Protein AF-A0A960EUL2-F1 (afdb_monomer_lite)

pLDDT: mean 72.54, std 23.85, range [24.61, 98.44]

Radius of gyration: 24.65 Å; chains: 1; bounding box: 60×59×72 Å

Foldseek 3Di:
DPFFADPVRAGFQAKEFEDEQLFFVVVVVCLVAQWDFKDFFDPDPVLVRFAWPRKYWYKYADADPVRDHWIWGFKIFTFHHHKDFDQADCDPRGNDSVSSRVGTIMTTITIGTAPDIGIPVNLCPDPPSVPFCCNVPVVDTPMGTDGPVRVVSVVVDRNHGDRPHPAQQQWWDDDPQWIKTWHDDPVLPFFIWIWTADPVRDTDTQDGHNDPVVNVVSVLVVLVVVVVVVVVPDPPPDDDDDDDPPDPDDDKDWIFGDDPPWGWTWTDPDPNDIDIDTDPDPPDDDPDPVVCVPCVVVVVVVVVVVVVVVVVVVPD

Secondary structure (DSSP, 8-state):
-PPPB-TTS-B--EEEEEEETTTB-HHHHHHHHSSEEEEE--SSTTGGG--TT-EEEEEEESB-TTS-B--EEEEEEEEEEEEEE-PPP--TTBS-HHHHTT--EEEEEEEEEEEEEEEHHHHHHSTTGGGSHHHH-TTSPSSEEEPHHHHHHHTTS---B----SS---EEEEETTEEEEEE--TTS-SPEEEEEE-TT--EEEEEEESSHHHHHHHHHHHHHHHHHHHHHHS------S--------PPP-EEE---SS-EEEEEE-SSS-EEEEEES-TT---S-HHHHHHHHHHHHHHHHHHHHHHHHGGG-

Sequence (316 aa):
MTAASTKDGRPIAGWVFKANRSVYDVESALEAEGWVNGWSVHENYRVDLLAAGQPCFLYVSGKHPDGRDGGFIIGVGEIAGEAFSATGSGDQFWGDPDVAKTKHRFVSMEVYPLVNPIPREDIVDHPILGQTELIRSPQMSNPSVLRPDELDALREFDLAVDYCGPDPILGVFGGPSGRFLIDFDEDREEPWSVMTFDEEDNEEPLGTFESFVDAVHSITDDLTAVGEAAQVAFPDHGKKDGDSSGEVVVDPVAVISWSEDVNFTVIKTDASTFAVFQIDEPEQWVEDPIDVFKDLGAGLLALAHQLELDEEEVDA

Structure (mmCIF, N/CA/C/O backbone):
data_AF-A0A960EUL2-F1
#
_entry.id   AF-A0A960EUL2-F1
#
loop_
_atom_site.group_PDB
_atom_site.id
_atom_site.type_symbol
_atom_site.label_atom_id
_atom_site.label_alt_id
_atom_site.label_comp_id
_atom_site.label_asym_id
_atom_site.label_entity_id
_atom_site.label_seq_id
_atom_site.pdbx_PDB_ins_code
_atom_site.Cartn_x
_atom_site.Cartn_y
_atom_site.Cartn_z
_atom_site.occupancy
_atom_site.B_iso_or_equiv
_atom_site.auth_seq_id
_atom_site.auth_comp_id
_atom_site.auth_asym_id
_atom_site.auth_atom_id
_atom_site.pdbx_PDB_model_num
ATOM 1 N N . MET A 1 1 ? -2.376 4.681 21.842 1.00 51.12 1 MET A N 1
ATOM 2 C CA . MET A 1 1 ? -3.087 5.692 21.026 1.00 51.12 1 MET A CA 1
ATOM 3 C C . MET A 1 1 ? -4.527 5.239 20.838 1.00 51.12 1 MET A C 1
ATOM 5 O O . MET A 1 1 ? -4.752 4.038 20.763 1.00 51.12 1 MET A O 1
ATOM 9 N N . THR A 1 2 ? -5.504 6.147 20.820 1.00 59.41 2 THR A N 1
ATOM 10 C CA . THR A 1 2 ? -6.901 5.785 20.518 1.00 59.41 2 THR A CA 1
ATOM 11 C C . THR A 1 2 ? -7.006 5.425 19.038 1.00 59.41 2 THR A C 1
ATOM 13 O O . THR A 1 2 ? -6.557 6.209 18.206 1.00 59.41 2 THR A O 1
ATOM 16 N N . ALA A 1 3 ? -7.576 4.264 18.706 1.00 79.19 3 ALA A N 1
ATOM 17 C CA . ALA A 1 3 ? -7.748 3.845 17.316 1.00 79.19 3 ALA A CA 1
ATOM 18 C C . ALA A 1 3 ? -8.566 4.885 16.528 1.00 79.19 3 ALA A C 1
ATOM 20 O O . ALA A 1 3 ? -9.616 5.343 16.994 1.00 79.19 3 ALA A O 1
ATOM 21 N N . ALA A 1 4 ? -8.086 5.262 15.339 1.00 90.19 4 ALA A N 1
ATOM 22 C CA . ALA A 1 4 ? -8.793 6.191 14.466 1.00 90.19 4 ALA A CA 1
ATOM 23 C C . ALA A 1 4 ? -10.188 5.642 14.126 1.00 90.19 4 ALA A C 1
ATOM 25 O O . ALA A 1 4 ? -10.400 4.432 14.044 1.00 90.19 4 ALA A O 1
ATOM 26 N N . SER A 1 5 ? -11.169 6.528 13.961 1.00 94.12 5 SER A N 1
ATOM 27 C CA . SER A 1 5 ? -12.549 6.145 13.650 1.00 94.12 5 SER A CA 1
ATOM 28 C C . SER A 1 5 ? -13.136 7.055 12.582 1.00 94.12 5 SER A C 1
ATOM 30 O O . SER A 1 5 ? -12.872 8.257 12.541 1.00 94.12 5 SER A O 1
ATOM 32 N N . THR A 1 6 ? -13.960 6.491 11.706 1.00 89.94 6 THR A N 1
ATOM 33 C CA . THR A 1 6 ? -14.708 7.266 10.710 1.00 89.94 6 THR A CA 1
ATOM 34 C C . THR A 1 6 ? -15.814 8.096 11.369 1.00 89.94 6 THR A C 1
ATOM 36 O O . THR A 1 6 ? -16.154 7.897 12.531 1.00 89.94 6 THR A O 1
ATOM 39 N N . LYS A 1 7 ? -16.427 9.028 10.622 1.00 88.69 7 LYS A N 1
ATOM 40 C CA . LYS A 1 7 ? -17.492 9.919 11.135 1.00 88.69 7 LYS A CA 1
ATOM 41 C C . LYS A 1 7 ? -18.700 9.196 11.747 1.00 88.69 7 LYS A C 1
ATOM 43 O O . LYS A 1 7 ? -19.395 9.779 12.569 1.00 88.69 7 LYS A O 1
ATOM 48 N N . ASP A 1 8 ? -18.959 7.959 11.337 1.00 88.69 8 ASP A N 1
ATOM 49 C CA . ASP A 1 8 ? -20.006 7.085 11.884 1.00 88.69 8 ASP A CA 1
ATOM 50 C C . ASP A 1 8 ? -19.561 6.314 13.146 1.00 88.69 8 ASP A C 1
ATOM 52 O O . ASP A 1 8 ? -20.296 5.458 13.629 1.00 88.69 8 ASP A O 1
ATOM 56 N N . GLY A 1 9 ? -18.373 6.606 13.684 1.00 92.56 9 GLY A N 1
ATOM 57 C CA . GLY A 1 9 ? -17.836 6.021 14.914 1.00 92.56 9 GLY A CA 1
ATOM 58 C C . GLY A 1 9 ? -17.232 4.627 14.752 1.00 92.56 9 GLY A C 1
ATOM 59 O O . GLY A 1 9 ? -16.848 4.021 15.748 1.00 92.56 9 GLY A O 1
ATOM 60 N N . ARG A 1 10 ? -17.145 4.095 13.527 1.00 92.94 10 ARG A N 1
ATOM 61 C CA . ARG A 1 10 ? -16.540 2.779 13.295 1.00 92.94 10 ARG A CA 1
ATOM 62 C C . ARG A 1 10 ? -15.007 2.863 13.286 1.00 92.94 10 ARG A C 1
ATOM 64 O O . ARG A 1 10 ? -14.479 3.782 12.650 1.00 92.94 10 ARG A O 1
ATOM 71 N N . PRO A 1 11 ? -14.305 1.898 13.907 1.00 95.75 11 PRO A N 1
ATOM 72 C CA . PRO A 1 11 ? -12.848 1.884 13.962 1.00 95.75 11 PRO A CA 1
ATOM 73 C C . PRO A 1 11 ? -12.226 1.683 12.577 1.00 95.75 11 PRO A C 1
ATOM 75 O O . PRO A 1 11 ? -12.838 1.092 11.681 1.00 95.75 11 PRO A O 1
ATOM 78 N N . ILE A 1 12 ? -11.017 2.204 12.415 1.00 96.19 12 ILE A N 1
ATOM 79 C CA . ILE A 1 12 ? -10.156 2.044 11.243 1.00 96.19 12 ILE A CA 1
ATOM 80 C C . ILE A 1 12 ? -8.992 1.153 11.666 1.00 96.19 12 ILE A C 1
ATOM 82 O O . ILE A 1 12 ? -8.337 1.445 12.666 1.00 96.19 12 ILE A O 1
ATOM 86 N N . ALA A 1 13 ? -8.762 0.080 10.916 1.00 96.69 13 ALA A N 1
ATOM 87 C CA . ALA A 1 13 ? -7.639 -0.829 11.126 1.00 96.69 13 ALA A CA 1
ATOM 88 C C . ALA A 1 13 ? -6.563 -0.692 10.043 1.00 96.69 13 ALA A C 1
ATOM 90 O O . ALA A 1 13 ? -5.419 -1.046 10.288 1.00 96.69 13 ALA A O 1
ATOM 91 N N . GLY A 1 14 ? -6.908 -0.143 8.877 1.00 97.31 14 GLY A N 1
ATOM 92 C CA . GLY A 1 14 ? -5.961 0.100 7.796 1.00 97.31 14 GLY A CA 1
ATOM 93 C C . GLY A 1 14 ? -6.588 0.843 6.621 1.00 97.31 14 GLY A C 1
ATOM 94 O O . GLY A 1 14 ? -7.721 1.338 6.706 1.00 97.31 14 GLY A O 1
ATOM 95 N N . TRP A 1 15 ? -5.853 0.899 5.513 1.00 98.12 15 TRP A N 1
ATOM 96 C CA . TRP A 1 15 ? -6.212 1.680 4.330 1.00 98.12 15 TRP A CA 1
ATOM 97 C C . TRP A 1 15 ? -5.994 0.913 3.029 1.00 98.12 15 TRP A C 1
ATOM 99 O O . TRP A 1 15 ? -5.066 0.125 2.911 1.00 98.12 15 TRP A O 1
ATOM 109 N N . VAL A 1 16 ? -6.815 1.199 2.020 1.00 97.94 16 VAL A N 1
ATOM 110 C CA . VAL A 1 16 ? -6.553 0.793 0.634 1.00 97.94 16 VAL A CA 1
ATOM 111 C C . VAL A 1 16 ? -6.407 2.035 -0.233 1.00 97.94 16 VAL A C 1
ATOM 113 O O . VAL A 1 16 ? -7.347 2.831 -0.366 1.00 97.94 16 VAL A O 1
ATOM 116 N N . PHE A 1 17 ? -5.243 2.174 -0.854 1.00 97.62 17 PHE A N 1
ATOM 117 C CA . PHE A 1 17 ? -4.939 3.194 -1.843 1.00 97.62 17 PHE A CA 1
ATOM 118 C C . PHE A 1 17 ? -5.263 2.683 -3.237 1.00 97.62 17 PHE A C 1
ATOM 120 O O . PHE A 1 17 ? -4.971 1.544 -3.581 1.00 97.62 17 PHE A O 1
ATOM 127 N N . LYS A 1 18 ? -5.898 3.523 -4.051 1.00 95.62 18 LYS A N 1
ATOM 128 C CA . LYS A 1 18 ? -6.292 3.168 -5.415 1.00 95.62 18 LYS A CA 1
ATOM 129 C C . LYS A 1 18 ? -5.314 3.761 -6.421 1.00 95.62 18 LYS A C 1
ATOM 131 O O . LYS A 1 18 ? -5.078 4.972 -6.409 1.00 95.62 18 LYS A O 1
ATOM 136 N N . ALA A 1 19 ? -4.847 2.923 -7.335 1.00 93.62 19 ALA A N 1
ATOM 137 C CA . ALA A 1 19 ? -4.117 3.304 -8.529 1.00 93.62 19 ALA A CA 1
ATOM 138 C C . ALA A 1 19 ? -4.970 3.100 -9.782 1.00 93.62 19 ALA A C 1
ATOM 140 O O . ALA A 1 19 ? -5.797 2.185 -9.880 1.00 93.62 19 ALA A O 1
ATOM 141 N N . ASN A 1 20 ? -4.758 3.975 -10.758 1.00 90.81 20 ASN A N 1
ATOM 142 C CA . ASN A 1 20 ? -5.276 3.812 -12.105 1.00 90.81 20 ASN A CA 1
ATOM 143 C C . ASN A 1 20 ? -4.080 3.766 -13.053 1.00 90.81 20 ASN A C 1
ATOM 145 O O . ASN A 1 20 ? -3.397 4.781 -13.192 1.00 90.81 20 ASN A O 1
ATOM 149 N N . ARG A 1 21 ? -3.886 2.624 -13.724 1.00 88.44 21 ARG A N 1
ATOM 150 C CA . ARG A 1 21 ? -2.776 2.386 -14.664 1.00 88.44 21 ARG A CA 1
ATOM 151 C C . ARG A 1 21 ? -2.676 3.445 -15.758 1.00 88.44 21 ARG A C 1
ATOM 153 O O . ARG A 1 21 ? -1.593 3.782 -16.203 1.00 88.44 21 ARG A O 1
ATOM 160 N N . SER A 1 22 ? -3.805 4.019 -16.184 1.00 87.00 22 SER A N 1
ATOM 161 C CA . SER A 1 22 ? -3.793 5.061 -17.218 1.00 87.00 22 SER A CA 1
ATOM 162 C C . SER A 1 22 ? -3.317 6.427 -16.710 1.00 87.00 22 SER A C 1
ATOM 164 O O . SER A 1 22 ? -3.212 7.361 -17.497 1.00 87.00 22 SER A O 1
ATOM 166 N N . VAL A 1 23 ? -3.150 6.585 -15.396 1.00 90.19 23 VAL A N 1
ATOM 167 C CA . VAL A 1 23 ? -2.713 7.829 -14.748 1.00 90.19 23 VAL A CA 1
ATOM 168 C C . VAL A 1 23 ? -1.299 7.678 -14.205 1.00 90.19 23 VAL A C 1
ATOM 170 O O . VAL A 1 23 ? -0.483 8.572 -14.413 1.00 90.19 23 VAL A O 1
ATOM 173 N N . TYR A 1 24 ? -1.031 6.571 -13.516 1.00 92.06 24 TYR A N 1
ATOM 174 C CA . TYR A 1 24 ? 0.264 6.262 -12.927 1.00 92.06 24 TYR A CA 1
ATOM 175 C C . TYR A 1 24 ? 0.538 4.763 -13.067 1.00 92.06 24 TYR A C 1
ATOM 177 O O . TYR A 1 24 ? -0.283 3.947 -12.628 1.00 92.06 24 TYR A O 1
ATOM 185 N N . ASP A 1 25 ? 1.661 4.423 -13.692 1.00 92.56 25 ASP A N 1
ATOM 186 C CA . ASP A 1 25 ? 2.121 3.055 -13.909 1.00 92.56 25 ASP A CA 1
ATOM 187 C C . ASP A 1 25 ? 2.834 2.530 -12.664 1.00 92.56 25 ASP A C 1
ATOM 189 O O . ASP A 1 25 ? 4.057 2.532 -12.542 1.00 92.56 25 ASP A O 1
ATOM 193 N N . VAL A 1 26 ? 2.028 2.156 -11.676 1.00 93.19 26 VAL A N 1
ATOM 194 C CA . VAL A 1 26 ? 2.547 1.746 -10.373 1.00 93.19 26 VAL A CA 1
ATOM 195 C C . VAL A 1 26 ? 3.233 0.386 -10.392 1.00 93.19 26 VAL A C 1
ATOM 197 O O . VAL A 1 26 ? 4.058 0.123 -9.531 1.00 93.19 26 VAL A O 1
ATOM 200 N N . GLU A 1 27 ? 2.899 -0.468 -11.358 1.00 92.00 27 GLU A N 1
ATOM 201 C CA . GLU A 1 27 ? 3.549 -1.770 -11.511 1.00 92.00 27 GLU A CA 1
ATOM 202 C C . GLU A 1 27 ? 5.000 -1.555 -11.943 1.00 92.00 27 GLU A C 1
ATOM 204 O O . GLU A 1 27 ? 5.901 -2.036 -11.266 1.00 92.00 27 GLU A O 1
ATOM 209 N N . SER A 1 28 ? 5.239 -0.721 -12.963 1.00 91.75 28 SER A N 1
ATOM 210 C CA . SER A 1 28 ? 6.605 -0.344 -13.343 1.00 91.75 28 SER A CA 1
ATOM 211 C C . SER A 1 28 ? 7.341 0.455 -12.268 1.00 91.75 28 SER A C 1
ATOM 213 O O . SER A 1 28 ? 8.557 0.341 -12.171 1.00 91.75 28 SER A O 1
ATOM 215 N N . ALA A 1 29 ? 6.641 1.258 -11.458 1.00 92.62 29 ALA A N 1
ATOM 216 C CA . ALA A 1 29 ? 7.268 1.950 -10.331 1.00 92.62 29 ALA A CA 1
ATOM 217 C C . ALA A 1 29 ? 7.750 0.966 -9.253 1.00 92.62 29 ALA A C 1
ATOM 219 O O . ALA A 1 29 ? 8.868 1.091 -8.770 1.00 92.62 29 ALA A O 1
ATOM 220 N N . LEU A 1 30 ? 6.927 -0.027 -8.902 1.00 92.12 30 LEU A N 1
ATOM 221 C CA . LEU A 1 30 ? 7.305 -1.073 -7.951 1.00 92.12 30 LEU A CA 1
ATOM 222 C C . LEU A 1 30 ? 8.438 -1.951 -8.487 1.00 92.12 30 LEU A C 1
ATOM 224 O O . LEU A 1 30 ? 9.348 -2.261 -7.735 1.00 92.12 30 LEU A O 1
ATOM 228 N N . GLU A 1 31 ? 8.405 -2.313 -9.770 1.00 90.56 31 GLU A N 1
ATOM 229 C CA . GLU A 1 31 ? 9.468 -3.096 -10.416 1.00 90.56 31 GLU A CA 1
ATOM 230 C C . GLU A 1 31 ? 10.799 -2.333 -10.462 1.00 90.56 31 GLU A C 1
ATOM 232 O O . GLU A 1 31 ? 11.854 -2.915 -10.247 1.00 90.56 31 GLU A O 1
ATOM 237 N N . ALA A 1 32 ? 10.762 -1.027 -10.741 1.00 90.44 32 ALA A N 1
ATOM 238 C CA . ALA A 1 32 ? 11.972 -0.221 -10.868 1.00 90.44 32 ALA A CA 1
ATOM 239 C C . ALA A 1 32 ? 12.587 0.178 -9.521 1.00 90.44 32 ALA A C 1
ATOM 241 O O . ALA A 1 32 ? 13.804 0.307 -9.428 1.00 90.44 32 ALA A O 1
ATOM 242 N N . GLU A 1 33 ? 11.757 0.433 -8.509 1.00 89.50 33 GLU A N 1
ATOM 243 C CA . GLU A 1 33 ? 12.209 1.003 -7.235 1.00 89.50 33 GLU A CA 1
ATOM 244 C C . GLU A 1 33 ? 12.179 -0.017 -6.084 1.00 89.50 33 GLU A C 1
ATOM 246 O O . GLU A 1 33 ? 12.739 0.250 -5.027 1.00 89.50 33 GLU A O 1
ATOM 251 N N . GLY A 1 34 ? 11.504 -1.160 -6.241 1.00 90.19 34 GLY A N 1
ATOM 252 C CA . GLY A 1 34 ? 11.296 -2.182 -5.203 1.00 90.19 34 GLY A CA 1
ATOM 253 C C . GLY A 1 34 ? 10.202 -1.839 -4.180 1.00 90.19 34 GLY A C 1
ATOM 254 O O . GLY A 1 34 ? 9.729 -2.704 -3.446 1.00 90.19 34 GLY A O 1
ATOM 255 N N . TRP A 1 35 ? 9.759 -0.580 -4.129 1.00 93.75 35 TRP A N 1
ATOM 256 C CA . TRP A 1 35 ? 8.722 -0.098 -3.215 1.00 93.75 35 TRP A CA 1
ATOM 257 C C . TRP A 1 35 ? 8.137 1.243 -3.674 1.00 93.75 35 TRP A C 1
ATOM 259 O O . TRP A 1 35 ? 8.689 1.946 -4.518 1.00 93.75 35 TRP A O 1
ATOM 269 N N . VAL A 1 36 ? 7.005 1.630 -3.088 1.00 94.12 36 VAL A N 1
ATOM 270 C CA . VAL A 1 36 ? 6.398 2.953 -3.269 1.00 94.12 36 VAL A CA 1
ATOM 271 C C . VAL A 1 36 ? 6.419 3.703 -1.943 1.00 94.12 36 VAL A C 1
ATOM 273 O O . VAL A 1 36 ? 5.745 3.303 -0.992 1.00 94.12 36 VAL A O 1
ATOM 276 N N . ASN A 1 37 ? 7.134 4.833 -1.918 1.00 94.06 37 ASN A N 1
ATOM 277 C CA . ASN A 1 37 ? 7.361 5.631 -0.708 1.00 94.06 37 ASN A CA 1
ATOM 278 C C . ASN A 1 37 ? 6.331 6.768 -0.472 1.00 94.06 37 ASN A C 1
ATOM 280 O O . ASN A 1 37 ? 6.363 7.493 0.531 1.00 94.06 37 ASN A O 1
ATOM 284 N N . GLY A 1 38 ? 5.388 6.961 -1.400 1.00 94.44 38 GLY A N 1
ATOM 285 C CA . GLY A 1 38 ? 4.373 8.001 -1.279 1.00 94.44 38 GLY A CA 1
ATOM 286 C C . GLY A 1 38 ? 3.221 7.866 -2.265 1.00 94.44 38 GLY A C 1
ATOM 287 O O . GLY A 1 38 ? 3.379 7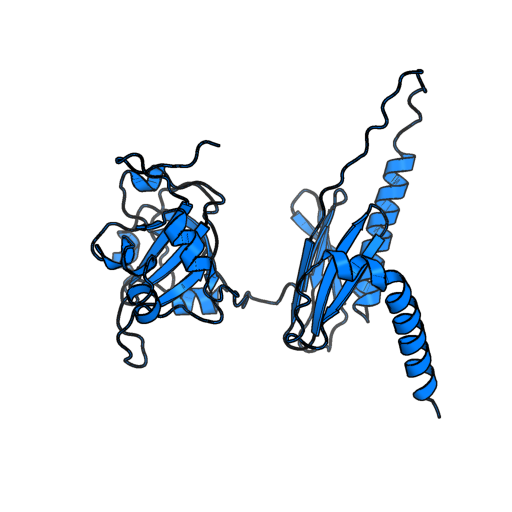.370 -3.377 1.00 94.44 38 GLY A O 1
ATOM 288 N N . TRP A 1 39 ? 2.034 8.339 -1.872 1.00 96.31 39 TRP A N 1
ATOM 289 C CA . TRP A 1 39 ? 0.844 8.258 -2.725 1.00 96.31 39 TRP A CA 1
ATOM 290 C C . TRP A 1 39 ? -0.020 9.500 -2.695 1.00 96.31 39 TRP A C 1
ATOM 292 O O . TRP A 1 39 ? -0.266 10.087 -1.639 1.00 96.31 39 TRP A O 1
ATOM 302 N N . SER A 1 40 ? -0.560 9.866 -3.858 1.00 95.12 40 SER A N 1
ATOM 303 C CA . SER A 1 40 ? -1.504 10.978 -3.943 1.00 95.12 40 SER A CA 1
ATOM 304 C C . SER A 1 40 ? -2.859 10.611 -3.329 1.00 95.12 40 SER A C 1
ATOM 306 O O . SER A 1 40 ? -3.453 9.569 -3.625 1.00 95.12 40 SER A O 1
ATOM 308 N N . VAL A 1 41 ? -3.390 11.507 -2.502 1.00 94.94 41 VAL A N 1
ATOM 309 C CA . VAL A 1 41 ? -4.686 11.351 -1.835 1.00 94.94 41 VAL A CA 1
ATOM 310 C C . VAL A 1 41 ? -5.615 12.498 -2.190 1.00 94.94 41 VAL A C 1
ATOM 312 O O . VAL A 1 41 ? -5.193 13.612 -2.498 1.00 94.94 41 VAL A O 1
ATOM 315 N N . HIS A 1 42 ? -6.917 12.241 -2.146 1.00 92.25 42 HIS A N 1
ATOM 316 C CA . HIS A 1 42 ? -7.898 13.309 -2.290 1.00 92.25 42 HIS A CA 1
ATOM 317 C C . HIS A 1 42 ? -8.005 14.099 -0.990 1.00 92.25 42 HIS A C 1
ATOM 319 O O . HIS A 1 42 ? -8.188 13.510 0.071 1.00 92.25 42 HIS A O 1
ATOM 325 N N . GLU A 1 43 ? -7.995 15.426 -1.077 1.00 91.50 43 GLU A N 1
ATOM 326 C CA . GLU A 1 43 ? -8.180 16.306 0.077 1.00 91.50 43 GLU A CA 1
ATOM 327 C C . GLU A 1 43 ? -9.585 16.131 0.680 1.00 91.50 43 GLU A C 1
ATOM 329 O O . GLU A 1 43 ? -10.596 16.585 0.142 1.00 91.50 43 GLU A O 1
ATOM 334 N N . ASN A 1 44 ? -9.659 15.385 1.781 1.00 92.00 44 ASN A N 1
ATOM 335 C CA . ASN A 1 44 ? -10.890 15.102 2.507 1.00 92.00 44 ASN A CA 1
ATOM 336 C C . ASN A 1 44 ? -10.572 14.729 3.966 1.00 92.00 44 ASN A C 1
ATOM 338 O O . ASN A 1 44 ? -9.430 14.422 4.288 1.00 92.00 44 ASN A O 1
ATOM 342 N N . TYR A 1 45 ? -11.593 14.676 4.830 1.00 93.25 45 TYR A N 1
ATOM 343 C CA . TYR A 1 45 ? -11.417 14.439 6.275 1.00 93.25 45 TYR A CA 1
ATOM 344 C C . TYR A 1 45 ? -10.663 13.145 6.639 1.00 93.25 45 TYR A C 1
ATOM 346 O O . TYR A 1 45 ? -10.201 13.018 7.765 1.00 93.25 45 TYR A O 1
ATOM 354 N N . ARG A 1 46 ? -10.597 12.150 5.744 1.00 93.38 46 ARG A N 1
ATOM 355 C CA . ARG A 1 46 ? -9.885 10.886 5.993 1.00 93.38 46 ARG A CA 1
ATOM 356 C C . ARG A 1 46 ? -8.378 11.050 5.936 1.00 93.38 46 ARG A C 1
ATOM 358 O O . ARG A 1 46 ? -7.681 10.267 6.561 1.00 93.38 46 ARG A O 1
ATOM 365 N N . VAL A 1 47 ? -7.898 12.055 5.210 1.00 93.44 47 VAL A N 1
ATOM 366 C CA . VAL A 1 47 ? -6.471 12.369 5.146 1.00 93.44 47 VAL A CA 1
ATOM 367 C C . VAL A 1 47 ? -5.945 12.721 6.537 1.00 93.44 47 VAL A C 1
ATOM 369 O O . VAL A 1 47 ? -4.852 12.308 6.893 1.00 93.44 47 VAL A O 1
ATOM 372 N N . ASP A 1 48 ? -6.771 13.375 7.355 1.00 93.19 48 ASP A N 1
ATOM 373 C CA . ASP A 1 48 ? -6.448 13.727 8.742 1.00 93.19 48 ASP A CA 1
ATOM 374 C C . ASP A 1 48 ? -6.554 12.533 9.716 1.00 93.19 48 ASP A C 1
ATOM 376 O O . ASP A 1 48 ? -6.318 12.686 10.912 1.00 93.19 48 ASP A O 1
ATOM 380 N N . LEU A 1 49 ? -6.969 11.353 9.234 1.00 95.12 49 LEU A N 1
ATOM 381 C CA . LEU A 1 49 ? -7.063 10.116 10.023 1.00 95.12 49 LEU A CA 1
ATOM 382 C C . LEU A 1 49 ? -5.915 9.137 9.736 1.00 95.12 49 LEU A C 1
ATOM 384 O O . LEU A 1 49 ? -5.833 8.106 10.409 1.00 95.12 49 LEU A O 1
ATOM 388 N N . LEU A 1 50 ? -5.080 9.438 8.736 1.00 95.69 50 LEU A N 1
ATOM 389 C CA . LEU A 1 50 ? -3.870 8.685 8.418 1.00 95.69 50 LEU A CA 1
ATOM 390 C C . LEU A 1 50 ? -2.828 8.941 9.509 1.00 95.69 50 LEU A C 1
ATOM 392 O O . LEU A 1 50 ? -2.590 10.088 9.886 1.00 95.69 50 LEU A O 1
ATOM 396 N N . ALA A 1 51 ? -2.219 7.877 10.010 1.00 93.62 51 ALA A N 1
ATOM 397 C CA . ALA A 1 51 ? -1.178 7.932 11.024 1.00 93.62 51 ALA A CA 1
ATOM 398 C C . ALA A 1 51 ? -0.116 6.873 10.735 1.00 93.62 51 ALA A C 1
ATOM 400 O O . ALA A 1 51 ? -0.443 5.809 10.208 1.00 93.62 51 ALA A O 1
ATOM 401 N N . ALA A 1 52 ? 1.130 7.167 11.109 1.00 96.12 52 ALA A N 1
ATOM 402 C CA . ALA A 1 52 ? 2.248 6.252 10.925 1.00 96.12 52 ALA A CA 1
ATOM 403 C C . ALA A 1 52 ? 2.003 4.886 11.600 1.00 96.12 52 ALA A C 1
ATOM 405 O O . ALA A 1 52 ? 1.347 4.817 12.647 1.00 96.12 52 ALA A O 1
ATOM 406 N N . GLY A 1 53 ? 2.502 3.815 10.981 1.00 95.81 53 GLY A N 1
ATOM 407 C CA . GLY A 1 53 ? 2.335 2.424 11.417 1.00 95.81 53 GLY A CA 1
ATOM 408 C C . GLY A 1 53 ? 0.949 1.825 11.144 1.00 95.81 53 GLY A C 1
ATOM 409 O O . GLY A 1 53 ? 0.644 0.722 11.594 1.00 95.81 53 GLY A O 1
ATOM 410 N N . GLN A 1 54 ? 0.052 2.542 10.454 1.00 96.25 54 GLN A N 1
ATOM 411 C CA . GLN A 1 54 ? -1.222 1.963 10.021 1.00 96.25 54 GLN A CA 1
ATOM 412 C C . GLN A 1 54 ? -1.007 1.072 8.789 1.00 96.25 54 GLN A C 1
ATOM 414 O O . GLN A 1 54 ? -0.479 1.572 7.794 1.00 96.25 54 GLN A O 1
ATOM 419 N N . PRO A 1 55 ? -1.496 -0.184 8.793 1.00 98.06 55 PRO A N 1
ATOM 420 C CA . PRO A 1 55 ? -1.447 -1.053 7.625 1.00 98.06 55 PRO A CA 1
ATOM 421 C C . PRO A 1 55 ? -2.099 -0.407 6.405 1.00 98.06 55 PRO A C 1
ATOM 423 O O . PRO A 1 55 ? -3.186 0.186 6.495 1.00 98.06 55 PRO A O 1
ATOM 426 N N . CYS A 1 56 ? -1.467 -0.558 5.250 1.00 98.19 56 CYS A N 1
ATOM 427 C CA . CYS A 1 56 ? -2.006 -0.090 3.992 1.00 98.19 56 CYS A CA 1
ATOM 428 C C . CYS A 1 56 ? -1.745 -1.056 2.839 1.00 98.19 56 CYS A C 1
ATOM 430 O O . CYS A 1 56 ? -0.809 -1.848 2.853 1.00 98.19 56 CYS A O 1
ATOM 432 N N . PHE A 1 57 ? -2.625 -0.985 1.846 1.00 98.44 57 PHE A N 1
ATOM 433 C CA . PHE A 1 57 ? -2.604 -1.836 0.666 1.00 98.44 57 PHE A CA 1
ATOM 434 C C . PHE A 1 57 ? -2.771 -0.986 -0.580 1.00 98.44 57 PHE A C 1
ATOM 436 O O . PHE A 1 57 ? -3.506 0.008 -0.573 1.00 98.44 57 PHE A O 1
ATOM 443 N N . LEU A 1 58 ? -2.151 -1.411 -1.671 1.00 97.81 58 LEU A N 1
ATOM 444 C CA . LEU A 1 58 ? -2.248 -0.742 -2.956 1.00 97.81 58 LEU A CA 1
ATOM 445 C C . LEU A 1 58 ? -3.083 -1.577 -3.923 1.00 97.81 58 LEU A C 1
ATOM 447 O O . LEU A 1 58 ? -2.693 -2.661 -4.347 1.00 97.81 58 LEU A O 1
ATOM 451 N N . TYR A 1 59 ? -4.243 -1.042 -4.288 1.00 97.19 59 TYR A N 1
ATOM 452 C CA . TYR A 1 59 ? -5.154 -1.630 -5.253 1.00 97.19 59 TYR A CA 1
ATOM 453 C C . TYR A 1 59 ? -5.034 -0.941 -6.608 1.00 97.19 59 TYR A C 1
ATOM 455 O O . TYR A 1 59 ? -5.341 0.247 -6.744 1.00 97.19 59 TYR A O 1
ATOM 463 N N . VAL A 1 60 ? -4.681 -1.694 -7.640 1.00 94.38 60 VAL A N 1
ATOM 464 C CA . VAL A 1 60 ? -4.644 -1.211 -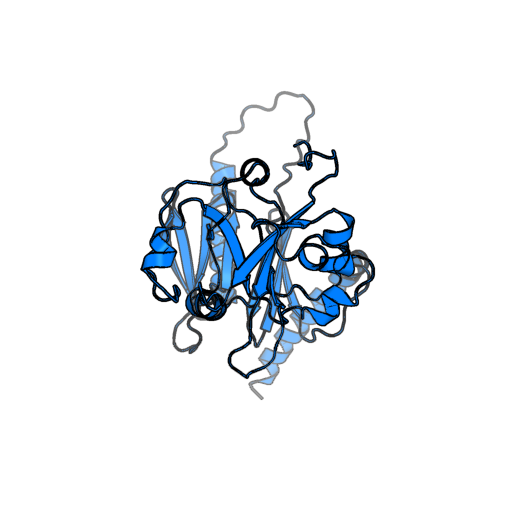9.018 1.00 94.38 60 VAL A CA 1
ATOM 465 C C . VAL A 1 60 ? -5.933 -1.561 -9.727 1.00 94.38 60 VAL A C 1
ATOM 467 O O . VAL A 1 60 ? -6.429 -2.682 -9.663 1.00 94.38 60 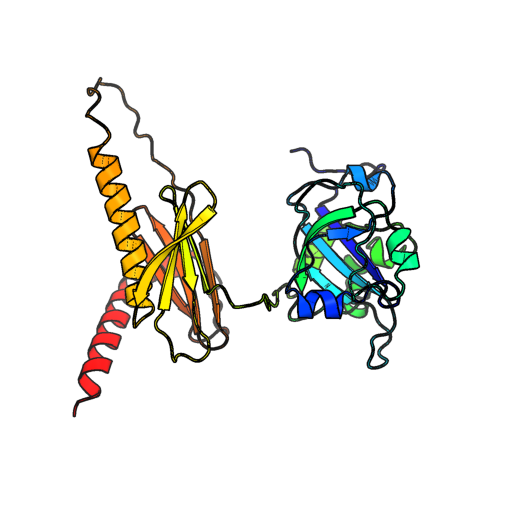VAL A O 1
ATOM 470 N N . SER A 1 61 ? -6.484 -0.577 -10.428 1.00 89.19 61 SER A N 1
ATOM 471 C CA . SER A 1 61 ? -7.656 -0.729 -11.279 1.00 89.19 61 SER A CA 1
ATOM 472 C C . SER A 1 61 ? -7.319 -0.451 -12.741 1.00 89.19 61 SER A C 1
ATOM 474 O O . SER A 1 61 ? -6.381 0.283 -13.054 1.00 89.19 61 SER A O 1
ATOM 476 N N . GLY A 1 62 ? -8.133 -1.007 -13.636 1.00 80.69 62 GLY A N 1
ATOM 477 C CA . GLY A 1 62 ? -8.006 -0.822 -15.079 1.00 80.69 62 GLY A CA 1
ATOM 478 C C . GLY A 1 62 ? -7.650 -2.117 -15.793 1.00 80.69 62 GLY A C 1
ATOM 479 O O . GLY A 1 62 ? -7.486 -3.162 -15.174 1.00 80.69 62 GLY A O 1
ATOM 480 N N . LYS A 1 63 ? -7.559 -2.047 -17.117 1.00 75.44 63 LYS A N 1
ATOM 481 C CA . LYS A 1 63 ? -7.200 -3.195 -17.945 1.00 75.44 63 LYS A CA 1
ATOM 482 C C . LYS A 1 63 ? -5.707 -3.479 -17.804 1.00 75.44 63 LYS A C 1
ATOM 484 O O . LYS A 1 63 ? -4.913 -2.549 -17.915 1.00 75.44 63 LYS A O 1
ATOM 489 N N . HIS A 1 64 ? -5.343 -4.725 -17.534 1.00 69.19 64 HIS A N 1
ATOM 490 C CA . HIS A 1 64 ? -3.946 -5.143 -17.494 1.00 69.19 64 HIS A CA 1
ATOM 491 C C . HIS A 1 64 ? -3.355 -5.148 -18.927 1.00 69.19 64 HIS A C 1
ATOM 493 O O . HIS A 1 64 ? -4.119 -5.352 -19.883 1.00 69.19 64 HIS A O 1
ATOM 499 N N . PRO A 1 65 ? -2.039 -4.913 -19.124 1.00 64.50 65 PRO A N 1
ATOM 500 C CA . PRO A 1 65 ? -1.416 -4.871 -20.454 1.00 64.50 65 PRO A CA 1
ATOM 501 C C . PRO A 1 65 ? -1.643 -6.118 -21.322 1.00 64.50 65 PRO A C 1
ATOM 503 O O . PRO A 1 65 ? -1.803 -6.006 -22.537 1.00 64.50 65 PRO A O 1
ATOM 506 N N . ASP A 1 66 ? -1.742 -7.301 -20.712 1.00 70.00 66 ASP A N 1
ATOM 507 C CA . ASP A 1 66 ? -2.072 -8.562 -21.406 1.00 70.00 66 ASP A CA 1
ATOM 508 C C . ASP A 1 66 ? -3.555 -8.698 -21.811 1.00 70.00 66 ASP A C 1
ATOM 510 O O . ASP A 1 66 ? -3.976 -9.705 -22.383 1.00 70.00 66 ASP A O 1
ATOM 514 N N . GLY A 1 67 ? -4.360 -7.676 -21.528 1.00 66.62 67 GLY A N 1
ATOM 515 C CA . GLY A 1 67 ? -5.760 -7.597 -21.897 1.00 66.62 67 GLY A CA 1
ATOM 516 C C . GLY A 1 67 ? -6.730 -8.213 -20.892 1.00 66.62 67 GLY A C 1
ATOM 517 O O . GLY A 1 67 ? -7.935 -8.152 -21.157 1.00 66.62 67 GLY A O 1
ATOM 518 N N . ARG A 1 68 ? -6.256 -8.751 -19.758 1.00 64.56 68 ARG A N 1
ATOM 519 C CA . ARG A 1 68 ? -7.128 -9.163 -18.650 1.00 64.56 68 ARG A CA 1
ATOM 520 C C . ARG A 1 68 ? -7.814 -7.934 -18.051 1.00 64.56 68 ARG A C 1
ATOM 522 O O . ARG A 1 68 ? -7.176 -6.950 -17.675 1.00 64.56 68 ARG A O 1
ATOM 529 N N . ASP A 1 69 ? -9.139 -7.982 -17.978 1.00 65.38 69 ASP A N 1
ATOM 530 C CA . ASP A 1 69 ? -9.916 -6.993 -17.238 1.00 65.38 69 ASP A CA 1
ATOM 531 C C . ASP A 1 69 ? -9.900 -7.403 -15.762 1.00 65.38 69 ASP A C 1
ATOM 533 O O . ASP A 1 69 ? -10.335 -8.500 -15.423 1.00 65.38 69 ASP A O 1
ATOM 537 N N . GLY A 1 70 ? -9.397 -6.548 -14.872 1.00 77.25 70 GLY A N 1
ATOM 538 C CA . GLY A 1 70 ? -9.339 -6.898 -13.455 1.00 77.25 70 GLY A CA 1
ATOM 539 C C . GLY A 1 70 ? -8.574 -5.886 -12.621 1.00 77.25 70 GLY A C 1
ATOM 540 O O . GLY A 1 70 ? -7.628 -5.255 -13.090 1.00 77.25 70 GLY A O 1
ATOM 541 N N . GLY A 1 71 ? -9.018 -5.709 -11.380 1.00 89.56 71 GLY A N 1
ATOM 542 C CA . GLY A 1 71 ? -8.212 -5.027 -10.376 1.00 89.56 71 GLY A CA 1
ATOM 543 C C . GLY A 1 71 ? -7.439 -6.031 -9.535 1.00 89.56 71 GLY A C 1
ATOM 544 O O . GLY A 1 71 ? -7.812 -7.200 -9.492 1.00 89.56 71 GLY A O 1
ATOM 545 N N . PHE A 1 72 ? -6.390 -5.570 -8.870 1.00 94.38 72 PHE A N 1
ATOM 546 C CA . PHE A 1 72 ? -5.559 -6.400 -8.004 1.00 94.38 72 PHE A CA 1
ATOM 547 C C . PHE A 1 72 ? -5.121 -5.579 -6.802 1.00 94.38 72 PHE A C 1
ATOM 549 O O . PHE A 1 72 ? -4.850 -4.388 -6.962 1.00 94.38 72 PHE A O 1
ATOM 556 N N . ILE A 1 73 ? -5.033 -6.187 -5.622 1.00 96.81 73 ILE A N 1
ATOM 557 C CA . ILE A 1 73 ? -4.126 -5.664 -4.597 1.00 96.81 73 ILE A CA 1
ATOM 558 C C . ILE A 1 73 ? -2.744 -6.183 -4.968 1.00 96.81 73 ILE A C 1
ATOM 560 O O . ILE A 1 73 ? -2.546 -7.390 -5.016 1.00 96.81 73 ILE A O 1
ATOM 564 N N . ILE A 1 74 ? -1.826 -5.276 -5.282 1.00 95.94 74 ILE A N 1
ATOM 565 C CA . ILE A 1 74 ? -0.485 -5.630 -5.765 1.00 95.94 74 ILE A CA 1
ATOM 566 C C . ILE A 1 74 ? 0.601 -5.343 -4.741 1.00 95.94 74 ILE A C 1
ATOM 568 O O . ILE A 1 74 ? 1.755 -5.641 -4.999 1.00 95.94 74 ILE A O 1
ATOM 572 N N . GLY A 1 75 ? 0.253 -4.700 -3.629 1.00 96.38 75 GLY A N 1
ATOM 573 C CA . GLY A 1 75 ? 1.236 -4.297 -2.645 1.00 96.38 75 GLY A CA 1
ATOM 574 C C . GLY A 1 75 ? 0.639 -4.104 -1.266 1.00 96.38 75 GLY A C 1
ATOM 575 O O . GLY A 1 75 ? -0.554 -3.802 -1.117 1.00 96.38 75 GLY A O 1
ATOM 576 N N . VAL A 1 76 ? 1.500 -4.276 -0.274 1.00 98.12 76 VAL A N 1
ATOM 577 C CA . VAL A 1 76 ? 1.200 -4.188 1.153 1.00 98.12 76 VAL A CA 1
ATOM 578 C C . VAL A 1 76 ? 2.314 -3.430 1.864 1.00 98.12 76 VAL A C 1
ATOM 580 O O . VAL A 1 76 ? 3.465 -3.435 1.436 1.00 98.12 76 VAL A O 1
ATOM 583 N N . GLY A 1 77 ? 1.963 -2.768 2.957 1.00 97.31 77 GLY A N 1
ATOM 584 C CA . GLY A 1 77 ? 2.928 -2.190 3.875 1.00 97.31 77 GLY A CA 1
ATOM 585 C C . GLY A 1 77 ? 2.243 -1.250 4.848 1.00 97.31 77 GLY A C 1
ATOM 586 O O . GLY A 1 77 ? 1.159 -1.564 5.352 1.00 97.31 77 GLY A O 1
ATOM 587 N N . GLU A 1 78 ? 2.828 -0.088 5.109 1.00 97.56 78 GLU A N 1
ATOM 588 C CA . GLU A 1 78 ? 2.334 0.819 6.143 1.00 97.56 78 GLU A CA 1
ATOM 589 C C . GLU A 1 78 ? 2.433 2.298 5.785 1.00 97.56 78 GLU A C 1
ATOM 591 O O . GLU A 1 78 ? 3.188 2.729 4.920 1.00 97.56 78 GLU A O 1
ATOM 596 N N . ILE A 1 79 ? 1.627 3.110 6.463 1.00 97.94 79 ILE A N 1
ATOM 597 C CA . ILE A 1 79 ? 1.791 4.560 6.440 1.00 97.94 79 ILE A CA 1
ATOM 598 C C . ILE A 1 79 ? 3.080 4.905 7.189 1.00 97.94 79 ILE A C 1
ATOM 600 O O . ILE A 1 79 ? 3.203 4.586 8.368 1.00 97.94 79 ILE A O 1
ATOM 604 N N . ALA A 1 80 ? 3.993 5.618 6.538 1.00 96.06 80 ALA A N 1
ATOM 605 C CA . ALA A 1 80 ? 5.261 6.045 7.128 1.00 96.06 80 ALA A CA 1
ATOM 606 C C . ALA A 1 80 ? 5.125 7.385 7.869 1.00 96.06 80 ALA A C 1
ATOM 608 O O . ALA A 1 80 ? 5.856 7.682 8.810 1.00 96.06 80 ALA A O 1
ATOM 609 N N . GLY A 1 81 ? 4.172 8.227 7.457 1.00 93.62 81 GLY A N 1
ATOM 610 C CA . GLY A 1 81 ? 4.056 9.577 7.995 1.00 93.62 81 GLY A CA 1
ATOM 611 C C . GLY A 1 81 ? 2.751 10.285 7.668 1.00 93.62 81 GLY A C 1
ATOM 612 O O . GLY A 1 81 ? 1.865 9.765 6.989 1.00 93.62 81 GLY A O 1
ATOM 613 N N . GLU A 1 82 ? 2.629 11.506 8.181 1.00 92.06 82 GLU A N 1
ATOM 614 C CA . GLU A 1 82 ? 1.455 12.344 7.955 1.00 92.06 82 GLU A CA 1
ATOM 615 C C . GLU A 1 82 ? 1.318 12.758 6.486 1.00 92.06 82 GLU A C 1
ATOM 617 O O . GLU A 1 82 ? 2.277 12.809 5.713 1.00 92.06 82 GLU A O 1
ATOM 622 N N . ALA A 1 83 ? 0.096 13.116 6.099 1.00 94.50 83 ALA A N 1
ATOM 623 C CA . ALA A 1 83 ? -0.135 13.676 4.784 1.00 94.50 83 ALA A CA 1
ATOM 624 C C . ALA A 1 83 ? 0.466 15.082 4.652 1.00 94.50 83 ALA A C 1
ATOM 626 O O . ALA A 1 83 ? 0.221 15.976 5.469 1.00 94.50 83 ALA A O 1
ATOM 627 N N . PHE A 1 84 ? 1.170 15.311 3.553 1.00 94.06 84 PHE A N 1
ATOM 628 C CA . PHE A 1 84 ? 1.873 16.548 3.252 1.00 94.06 84 PHE A CA 1
ATOM 629 C C . PHE A 1 84 ? 1.430 17.123 1.906 1.00 94.06 84 PHE A C 1
ATOM 631 O O . PHE A 1 84 ? 0.802 16.462 1.074 1.00 94.06 84 PHE A O 1
ATOM 638 N N . SER A 1 85 ? 1.713 18.409 1.712 1.00 93.81 85 SER A N 1
ATOM 639 C CA . SER A 1 85 ? 1.432 19.088 0.451 1.00 93.81 85 SER A CA 1
ATOM 640 C C . SER A 1 85 ? 2.670 19.046 -0.434 1.00 93.81 85 SER A C 1
ATOM 642 O O . SER A 1 85 ? 3.708 19.595 -0.075 1.00 93.81 85 SER A O 1
ATOM 644 N N . ALA A 1 86 ? 2.542 18.416 -1.592 1.00 90.12 86 ALA A N 1
ATOM 645 C CA . ALA A 1 86 ? 3.574 18.332 -2.615 1.00 90.12 86 ALA A CA 1
ATOM 646 C C . ALA A 1 86 ? 2.905 18.267 -3.983 1.00 90.12 86 ALA A C 1
ATOM 648 O O . ALA A 1 86 ? 1.778 17.792 -4.096 1.00 90.12 86 ALA A O 1
ATOM 649 N N . THR A 1 87 ? 3.586 18.748 -5.017 1.00 87.88 87 THR A N 1
ATOM 650 C CA . THR A 1 87 ? 3.146 18.534 -6.398 1.00 87.88 87 THR A CA 1
ATOM 651 C C . THR A 1 87 ? 3.655 17.175 -6.854 1.00 87.88 87 THR A C 1
ATOM 653 O O . THR A 1 87 ? 4.792 16.838 -6.528 1.00 87.88 87 THR A O 1
ATOM 656 N N . GLY A 1 88 ? 2.847 16.419 -7.604 1.00 79.19 88 GLY A N 1
ATOM 657 C CA . GLY A 1 88 ? 3.303 15.160 -8.195 1.00 79.19 88 GLY A CA 1
ATOM 658 C C . GLY A 1 88 ? 4.642 15.331 -8.910 1.00 79.19 88 GLY A C 1
ATOM 659 O O . GLY A 1 88 ? 4.843 16.313 -9.636 1.00 79.19 88 GLY A O 1
ATOM 660 N N . SER A 1 89 ? 5.561 14.401 -8.654 1.00 73.19 89 SER A N 1
ATOM 661 C CA . SER A 1 89 ? 6.831 14.292 -9.365 1.00 73.19 89 SER A CA 1
ATOM 662 C C . SER A 1 89 ? 6.552 14.191 -10.862 1.00 73.19 89 SER A C 1
ATOM 664 O O . SER A 1 89 ? 5.583 13.582 -11.287 1.00 73.19 89 SER A O 1
ATOM 666 N N . GLY A 1 90 ? 7.384 14.804 -11.697 1.00 71.75 90 GLY A N 1
ATOM 667 C CA . GLY A 1 90 ? 7.344 14.555 -13.141 1.00 71.75 90 GLY A CA 1
ATOM 668 C C . GLY A 1 90 ? 8.076 13.267 -13.508 1.00 71.75 90 GLY A C 1
ATOM 669 O O . GLY A 1 90 ? 8.773 13.265 -14.518 1.00 71.75 90 GLY A O 1
ATOM 670 N N . ASP A 1 91 ? 8.026 12.249 -12.642 1.00 86.44 91 ASP A N 1
ATOM 671 C CA . ASP A 1 91 ? 8.717 10.984 -12.883 1.00 86.44 91 ASP A CA 1
ATOM 672 C C . ASP A 1 91 ? 8.131 10.259 -14.103 1.00 86.44 91 ASP A C 1
ATOM 674 O O . ASP A 1 91 ? 7.077 10.620 -14.640 1.00 86.44 91 ASP A O 1
ATOM 678 N N . GLN A 1 92 ? 8.866 9.256 -14.570 1.00 89.38 92 GLN A N 1
ATOM 679 C CA . GLN A 1 92 ? 8.552 8.537 -15.800 1.00 89.38 92 GLN A CA 1
ATOM 680 C C . GLN A 1 92 ? 7.301 7.653 -15.707 1.00 89.38 92 GLN A C 1
ATOM 682 O O . GLN A 1 92 ? 6.818 7.201 -16.743 1.00 89.38 92 GLN A O 1
ATOM 687 N N . PHE A 1 93 ? 6.762 7.423 -14.506 1.00 92.56 93 PHE A N 1
ATOM 688 C CA . PHE A 1 93 ? 5.625 6.529 -14.288 1.00 92.56 93 PHE A CA 1
ATOM 689 C C . PHE A 1 93 ? 4.280 7.248 -14.457 1.00 92.56 93 PHE A C 1
ATOM 691 O O . PHE A 1 93 ? 3.231 6.610 -14.566 1.00 92.56 93 PHE A O 1
ATOM 698 N N . TRP A 1 94 ? 4.268 8.582 -14.538 1.00 91.31 94 TRP A N 1
ATOM 699 C CA . TRP A 1 94 ? 3.060 9.330 -14.881 1.00 91.31 94 TRP A CA 1
ATOM 700 C C . TRP A 1 94 ? 2.706 9.172 -16.358 1.00 91.31 94 TRP A C 1
ATOM 702 O O . TRP A 1 94 ? 3.432 9.623 -17.243 1.00 91.31 94 TRP A O 1
ATOM 712 N N . GLY A 1 95 ? 1.511 8.643 -16.630 1.00 88.06 95 GLY A N 1
ATOM 713 C CA . GLY A 1 95 ? 0.991 8.547 -17.998 1.00 88.06 95 GLY A CA 1
ATOM 714 C C . GLY A 1 95 ? 0.741 9.915 -18.650 1.00 88.06 95 GLY A C 1
ATOM 715 O O . GLY A 1 95 ? 0.751 10.031 -19.875 1.00 88.06 95 GLY A O 1
ATOM 716 N N . ASP A 1 96 ? 0.531 10.957 -17.837 1.00 89.69 96 ASP A N 1
ATOM 717 C CA . ASP A 1 96 ? 0.405 12.349 -18.277 1.00 89.69 96 ASP A CA 1
ATOM 718 C C . ASP A 1 96 ? 1.050 13.313 -17.249 1.00 89.69 96 ASP A C 1
ATOM 720 O O . ASP A 1 96 ? 0.529 13.474 -16.135 1.00 89.69 96 ASP A O 1
ATOM 724 N N . PRO A 1 97 ? 2.147 14.011 -17.610 1.00 87.69 97 PRO A N 1
ATOM 725 C CA . PRO A 1 97 ? 2.808 14.984 -16.739 1.00 87.69 97 PRO A CA 1
ATOM 726 C C . PRO A 1 97 ? 1.920 16.154 -16.295 1.00 87.69 97 PRO A C 1
ATOM 728 O O . PRO A 1 97 ? 2.163 16.753 -15.244 1.00 87.69 97 PRO A O 1
ATOM 731 N N . ASP A 1 98 ? 0.903 16.530 -17.073 1.00 90.44 98 ASP A N 1
ATOM 732 C CA . ASP A 1 98 ? -0.019 17.593 -16.676 1.00 90.44 98 ASP A CA 1
ATOM 733 C C . ASP A 1 98 ? -1.015 17.100 -15.623 1.00 90.44 98 ASP A C 1
ATOM 735 O O . ASP A 1 98 ? -1.366 17.863 -14.721 1.00 90.44 98 ASP A O 1
ATOM 739 N N . VAL A 1 99 ? -1.391 15.817 -15.649 1.00 89.62 99 VAL A N 1
ATOM 740 C CA . VAL A 1 99 ? -2.179 15.200 -14.571 1.00 89.62 99 VAL A CA 1
ATOM 741 C C . VAL A 1 99 ? -1.366 15.130 -13.278 1.00 89.62 99 VAL A C 1
ATOM 743 O O . VAL A 1 99 ? -1.916 15.458 -12.222 1.00 89.62 99 VAL A O 1
ATOM 746 N N . ALA A 1 100 ? -0.073 14.797 -13.345 1.00 89.50 100 ALA A N 1
ATOM 747 C CA . ALA A 1 100 ? 0.826 14.780 -12.184 1.00 89.50 100 ALA A CA 1
ATOM 748 C C . ALA A 1 100 ? 0.809 16.121 -11.428 1.00 89.50 100 ALA A C 1
ATOM 750 O O . ALA A 1 100 ? 0.615 16.172 -10.211 1.00 89.50 100 ALA A O 1
ATOM 751 N N . LYS A 1 101 ? 0.875 17.234 -12.172 1.00 90.00 101 LYS A N 1
ATOM 752 C CA . LYS A 1 101 ? 0.841 18.597 -11.615 1.00 90.00 101 LYS A CA 1
ATOM 753 C C . LYS A 1 101 ? -0.467 18.954 -10.918 1.00 90.00 101 LYS A C 1
ATOM 755 O O . LYS A 1 101 ? -0.471 19.906 -10.150 1.00 90.00 101 LYS A O 1
ATOM 760 N N . THR A 1 102 ? -1.567 18.243 -11.178 1.00 90.44 102 THR A N 1
ATOM 761 C CA . THR A 1 102 ? -2.853 18.470 -10.487 1.00 90.44 102 THR A CA 1
ATOM 762 C C . THR A 1 102 ? -2.938 17.781 -9.124 1.00 90.44 102 THR A C 1
ATOM 764 O O . THR A 1 102 ? -3.892 18.003 -8.374 1.00 90.44 102 THR A O 1
ATOM 767 N N . LYS A 1 103 ? -1.978 16.908 -8.797 1.00 91.69 103 LYS A N 1
ATOM 768 C CA . LYS A 1 103 ? -1.913 16.221 -7.507 1.00 91.69 103 LYS A CA 1
ATOM 769 C C . LYS A 1 103 ? -1.112 17.076 -6.538 1.00 91.69 103 LYS A C 1
ATOM 771 O O . LYS A 1 103 ? 0.041 17.389 -6.810 1.00 91.69 103 LYS A O 1
ATOM 776 N N . HIS A 1 104 ? -1.744 17.457 -5.429 1.00 92.25 104 HIS A N 1
ATOM 777 C CA . HIS A 1 104 ? -1.184 18.420 -4.471 1.00 92.25 104 HIS A CA 1
ATOM 778 C C . HIS A 1 104 ? -1.093 17.901 -3.032 1.00 92.25 104 HIS A C 1
ATOM 780 O O . HIS A 1 104 ? -0.552 18.582 -2.161 1.00 92.25 104 HIS A O 1
ATOM 786 N N . ARG A 1 105 ? -1.660 16.723 -2.763 1.00 94.88 105 ARG A N 1
ATOM 787 C CA . ARG A 1 105 ? -1.716 16.125 -1.432 1.00 94.88 105 ARG A CA 1
ATOM 788 C C . ARG A 1 105 ? -1.230 14.692 -1.520 1.00 94.88 105 ARG A C 1
ATOM 790 O O . ARG A 1 105 ? -1.769 13.911 -2.304 1.00 94.88 105 ARG A O 1
ATOM 797 N N . PHE A 1 106 ? -0.231 14.382 -0.712 1.00 96.38 106 PHE A N 1
ATOM 798 C CA . PHE A 1 106 ? 0.419 13.084 -0.661 1.00 96.38 106 PHE A CA 1
ATOM 799 C C . PHE A 1 106 ? 0.450 12.579 0.774 1.00 96.38 106 PHE A C 1
ATOM 801 O O . PHE A 1 106 ? 0.325 13.363 1.713 1.00 96.38 106 PHE A O 1
ATOM 808 N N . VAL A 1 107 ? 0.585 11.273 0.935 1.00 96.94 107 VAL A N 1
ATOM 809 C CA . VAL A 1 107 ? 0.915 10.628 2.206 1.00 96.94 107 VAL A CA 1
ATOM 810 C C . VAL A 1 107 ? 2.199 9.837 2.018 1.00 96.94 107 VAL A C 1
ATOM 812 O O . VAL A 1 107 ? 2.395 9.264 0.947 1.00 96.94 107 VAL A O 1
ATOM 815 N N . SER A 1 108 ? 3.061 9.843 3.035 1.00 96.19 108 SER A N 1
ATOM 816 C CA . SER A 1 108 ? 4.246 8.987 3.063 1.00 96.19 108 SER A CA 1
ATOM 817 C C . SER A 1 108 ? 3.808 7.585 3.460 1.00 96.19 108 SER A C 1
ATOM 819 O O . SER A 1 108 ? 3.098 7.417 4.454 1.00 96.19 108 SER A O 1
ATOM 821 N N . MET A 1 109 ? 4.206 6.590 2.689 1.00 96.81 109 MET A N 1
ATOM 822 C CA . MET A 1 109 ? 3.894 5.185 2.941 1.00 96.81 109 MET A CA 1
ATOM 823 C C . MET A 1 109 ? 5.080 4.339 2.518 1.00 96.81 109 MET A C 1
ATOM 825 O O . MET A 1 109 ? 5.888 4.826 1.753 1.00 96.81 109 MET A O 1
ATOM 829 N N . GLU A 1 110 ? 5.176 3.111 2.987 1.00 95.88 110 GLU A N 1
ATOM 830 C CA . GLU A 1 110 ? 6.163 2.143 2.525 1.00 95.88 110 GLU A CA 1
ATOM 831 C C . GLU A 1 110 ? 5.365 0.946 2.042 1.00 95.88 110 GLU A C 1
ATOM 833 O O . GLU A 1 110 ? 4.779 0.233 2.853 1.00 95.88 110 GLU A O 1
ATOM 838 N N . VAL A 1 111 ? 5.216 0.799 0.726 1.00 96.75 111 VAL A N 1
ATOM 839 C CA . VAL A 1 111 ? 4.432 -0.288 0.132 1.00 96.75 111 VAL A CA 1
ATOM 840 C C . VAL A 1 111 ? 5.322 -1.111 -0.776 1.00 96.75 111 VAL A C 1
ATOM 842 O O . VAL A 1 111 ? 5.857 -0.583 -1.748 1.00 96.75 111 VAL A O 1
ATOM 845 N N . TYR A 1 112 ? 5.404 -2.401 -0.484 1.00 96.00 112 TYR A N 1
ATOM 846 C CA . TYR A 1 112 ? 6.188 -3.384 -1.223 1.00 96.00 112 TYR A CA 1
ATOM 847 C C . TYR A 1 112 ? 5.277 -4.206 -2.136 1.00 96.00 112 TYR A C 1
ATOM 849 O O . TYR A 1 112 ? 4.095 -4.385 -1.800 1.00 96.00 112 TYR A O 1
ATOM 857 N N . PRO A 1 113 ? 5.773 -4.683 -3.289 1.00 95.56 113 PRO A N 1
ATOM 858 C CA . PRO A 1 113 ? 4.972 -5.507 -4.176 1.00 95.56 113 PRO A CA 1
ATOM 859 C C . PRO A 1 113 ? 4.726 -6.877 -3.539 1.00 95.56 113 PRO A C 1
ATOM 861 O O . PRO A 1 113 ? 5.554 -7.403 -2.805 1.00 95.56 113 PRO A O 1
ATOM 864 N N . LEU A 1 114 ? 3.552 -7.444 -3.793 1.00 94.50 114 LEU A N 1
ATOM 865 C CA . LEU A 1 114 ? 3.210 -8.803 -3.386 1.00 94.50 114 LEU A CA 1
ATOM 866 C C . LEU A 1 114 ? 3.761 -9.800 -4.403 1.00 94.50 114 LEU A C 1
ATOM 868 O O . LEU A 1 114 ? 3.533 -9.620 -5.600 1.00 94.50 114 LEU A O 1
ATOM 872 N N . VAL A 1 115 ? 4.351 -10.898 -3.920 1.00 91.38 115 VAL A N 1
ATOM 873 C CA . VAL A 1 115 ? 4.728 -12.053 -4.758 1.00 91.38 115 VAL A CA 1
ATOM 874 C C . VAL A 1 115 ? 3.494 -12.588 -5.491 1.00 91.38 115 VAL A C 1
ATOM 876 O O . VAL A 1 115 ? 3.527 -12.874 -6.687 1.00 91.38 115 VAL A O 1
ATOM 879 N N . ASN A 1 116 ? 2.369 -12.671 -4.773 1.00 91.94 116 ASN A N 1
ATOM 880 C CA . ASN A 1 116 ? 1.088 -13.147 -5.283 1.00 91.94 116 ASN A CA 1
ATOM 881 C C . ASN A 1 116 ? 0.021 -12.038 -5.191 1.00 91.94 116 ASN A C 1
ATOM 883 O O . ASN A 1 116 ? -0.701 -11.956 -4.194 1.00 91.94 116 ASN A O 1
ATOM 887 N N . PRO A 1 117 ? -0.123 -11.170 -6.215 1.00 94.50 117 PRO A N 1
ATOM 888 C CA . PRO A 1 117 ? -1.146 -10.128 -6.217 1.00 94.50 117 PRO A CA 1
ATOM 889 C C . PRO A 1 117 ? -2.556 -10.696 -6.046 1.00 94.50 117 PRO A C 1
ATOM 891 O O . PRO A 1 117 ? -2.949 -11.608 -6.772 1.00 94.50 117 PRO A O 1
ATOM 894 N N . ILE A 1 118 ? -3.352 -10.108 -5.150 1.00 96.00 118 ILE A N 1
ATOM 895 C CA . ILE A 1 118 ? -4.701 -10.589 -4.825 1.00 96.00 118 ILE A CA 1
ATOM 896 C C . ILE A 1 118 ? -5.686 -10.123 -5.908 1.00 96.00 118 ILE A C 1
ATOM 898 O O . ILE A 1 118 ? -5.963 -8.917 -6.005 1.00 96.00 118 ILE A O 1
ATOM 902 N N . PRO A 1 119 ? -6.265 -11.036 -6.708 1.00 94.38 119 PRO A N 1
ATOM 903 C CA . PRO A 1 119 ? -7.233 -10.696 -7.739 1.00 94.38 119 PRO A CA 1
ATOM 904 C C . PRO A 1 119 ? -8.504 -10.075 -7.168 1.00 94.38 119 PRO A C 1
ATOM 906 O O . PRO A 1 119 ? -9.028 -10.464 -6.126 1.00 94.38 119 PRO A O 1
ATOM 909 N N . ARG A 1 120 ? -9.082 -9.127 -7.908 1.00 94.75 120 ARG A N 1
ATOM 910 C CA . ARG A 1 120 ? -10.362 -8.508 -7.547 1.00 94.75 120 ARG A CA 1
ATOM 911 C C . ARG A 1 120 ? -11.477 -9.536 -7.344 1.00 94.75 120 ARG A C 1
ATOM 913 O O . ARG A 1 120 ? -12.347 -9.293 -6.512 1.00 94.75 120 ARG A O 1
ATOM 920 N N . GLU A 1 121 ? -11.509 -10.586 -8.157 1.00 94.50 121 GLU A N 1
ATOM 921 C CA . GLU A 1 121 ? -12.520 -11.646 -8.084 1.00 94.50 121 GLU A CA 1
ATOM 922 C C . GLU A 1 121 ? -12.514 -12.337 -6.720 1.00 94.50 121 GLU A C 1
ATOM 924 O O . GLU A 1 121 ? -13.563 -12.392 -6.083 1.00 94.50 121 GLU A O 1
ATOM 929 N N . ASP A 1 122 ? -11.337 -12.661 -6.189 1.00 96.25 122 ASP A N 1
ATOM 930 C CA . ASP A 1 122 ? -11.203 -13.249 -4.856 1.00 96.25 122 ASP A CA 1
ATOM 931 C C . ASP A 1 122 ? -11.681 -12.289 -3.757 1.00 96.25 122 ASP A C 1
ATOM 933 O O . ASP A 1 122 ? -12.398 -12.683 -2.837 1.00 96.25 122 ASP A O 1
ATOM 937 N N . ILE A 1 123 ? -11.385 -10.989 -3.889 1.00 96.81 123 ILE A N 1
ATOM 938 C CA . ILE A 1 123 ? -11.886 -9.955 -2.965 1.00 96.81 123 ILE A CA 1
ATOM 939 C C . ILE A 1 123 ? -13.420 -9.862 -3.021 1.00 96.81 123 ILE A C 1
ATOM 941 O O . ILE A 1 123 ? -14.063 -9.625 -2.000 1.00 96.81 123 ILE A O 1
ATOM 945 N N . VAL A 1 124 ? -14.026 -9.999 -4.207 1.00 96.44 124 VAL A N 1
ATOM 946 C CA . VAL A 1 124 ? -15.490 -9.948 -4.389 1.00 96.44 124 VAL A CA 1
ATOM 947 C C . VAL A 1 124 ? -16.167 -11.174 -3.799 1.00 96.44 124 VAL A C 1
ATOM 949 O O . VAL A 1 124 ? -17.210 -11.026 -3.157 1.00 96.44 124 VAL A O 1
ATOM 952 N N . ASP A 1 125 ? -15.590 -12.348 -4.026 1.00 97.25 125 ASP A N 1
ATOM 953 C CA . ASP A 1 125 ? -16.162 -13.629 -3.622 1.00 97.25 125 ASP A CA 1
ATOM 954 C C . ASP A 1 125 ? -15.972 -13.900 -2.121 1.00 97.25 125 ASP A C 1
ATOM 956 O O . ASP A 1 125 ? -16.748 -14.646 -1.516 1.00 97.25 125 ASP A O 1
ATOM 960 N N . HIS A 1 126 ? -15.009 -13.231 -1.482 1.00 98.38 126 HIS A N 1
ATOM 961 C CA . HIS A 1 126 ? -14.794 -13.327 -0.046 1.00 98.38 126 HIS A CA 1
ATOM 962 C C . HIS A 1 126 ? -15.969 -12.716 0.761 1.00 98.38 126 HIS A C 1
ATOM 964 O O . HIS A 1 126 ? -16.336 -11.551 0.562 1.00 98.38 126 HIS A O 1
ATOM 970 N N . PRO A 1 127 ? -16.533 -13.430 1.761 1.00 98.06 127 PRO A N 1
ATOM 971 C CA . PRO A 1 127 ? -17.753 -13.016 2.469 1.00 98.06 127 PRO A CA 1
ATOM 972 C C . PRO A 1 127 ? -17.635 -11.674 3.209 1.00 98.06 127 PRO A C 1
ATOM 974 O O . PRO A 1 127 ? -18.600 -10.909 3.256 1.00 98.06 127 PRO A O 1
ATOM 977 N N . ILE A 1 128 ? -16.460 -11.384 3.780 1.00 98.12 128 ILE A N 1
ATOM 978 C CA . ILE A 1 128 ? -16.153 -10.106 4.445 1.00 98.12 128 ILE A CA 1
ATOM 979 C C . ILE A 1 128 ? -15.683 -9.057 3.426 1.00 98.12 128 ILE A C 1
ATOM 981 O O . ILE A 1 128 ? -16.312 -8.005 3.294 1.00 98.12 128 ILE A O 1
ATOM 985 N N . LEU A 1 129 ? -14.623 -9.339 2.655 1.00 98.12 129 LEU A N 1
ATOM 986 C CA . LEU A 1 129 ? -14.023 -8.355 1.749 1.00 98.12 129 LEU A CA 1
ATOM 987 C C . LEU A 1 129 ? -14.936 -7.888 0.609 1.00 98.12 129 LEU A C 1
ATOM 989 O O . LEU A 1 129 ? -14.851 -6.723 0.207 1.00 98.12 129 LEU A O 1
ATOM 993 N N . GLY A 1 130 ? -15.886 -8.712 0.159 1.00 97.19 130 GLY A N 1
ATOM 994 C CA . GLY A 1 130 ? -16.904 -8.304 -0.812 1.00 97.19 130 GLY A CA 1
ATOM 995 C C . GLY A 1 130 ? -17.801 -7.171 -0.291 1.00 97.19 130 GLY A C 1
ATOM 996 O O . GLY A 1 130 ? -18.440 -6.455 -1.067 1.00 97.19 130 GLY A O 1
ATOM 997 N N . GLN A 1 131 ? -17.812 -6.955 1.030 1.00 96.12 131 GLN A N 1
ATOM 998 C CA . GLN A 1 131 ? -18.492 -5.856 1.710 1.00 96.12 131 GLN A CA 1
ATOM 999 C C . GLN A 1 131 ? -17.569 -4.669 2.024 1.00 96.12 131 GLN A C 1
ATOM 1001 O O . GLN A 1 131 ? -18.013 -3.721 2.676 1.00 96.12 131 GLN A O 1
ATOM 1006 N N . THR A 1 132 ? -16.330 -4.637 1.546 1.00 96.44 132 THR A N 1
ATOM 1007 C CA . THR A 1 132 ? -15.450 -3.475 1.747 1.00 96.44 132 THR A CA 1
ATOM 1008 C C . THR A 1 132 ? -15.945 -2.244 0.987 1.00 96.44 132 THR A C 1
ATOM 1010 O O . THR A 1 132 ? -16.697 -2.324 0.007 1.00 96.44 132 THR A O 1
ATOM 1013 N N . GLU A 1 133 ? -15.512 -1.057 1.426 1.00 94.94 133 GLU A N 1
ATOM 1014 C CA . GLU A 1 133 ? -15.773 0.193 0.698 1.00 94.94 133 GLU A CA 1
ATOM 1015 C C . GLU A 1 133 ? -15.178 0.165 -0.719 1.00 94.94 133 GLU A C 1
ATOM 1017 O O . GLU A 1 133 ? -15.787 0.707 -1.646 1.00 94.94 133 GLU A O 1
ATOM 1022 N N . LEU A 1 134 ? -14.040 -0.517 -0.890 1.00 95.12 134 LEU A N 1
ATOM 1023 C CA . LEU A 1 134 ? -13.380 -0.728 -2.176 1.00 95.12 134 LEU A CA 1
ATOM 1024 C C . LEU A 1 134 ? -14.339 -1.341 -3.208 1.00 95.12 134 LEU A C 1
ATOM 1026 O O . LEU A 1 134 ? -14.419 -0.848 -4.335 1.00 95.12 134 LEU A O 1
ATOM 1030 N N . ILE A 1 135 ? -15.097 -2.371 -2.810 1.00 95.62 135 ILE A N 1
ATOM 1031 C CA . ILE A 1 135 ? -16.020 -3.087 -3.699 1.00 95.62 135 ILE A CA 1
ATOM 1032 C C . ILE A 1 135 ? -17.381 -2.398 -3.788 1.00 95.62 135 ILE A C 1
ATOM 1034 O O . ILE A 1 135 ? -17.891 -2.203 -4.893 1.00 95.62 135 ILE A O 1
ATOM 1038 N N . ARG A 1 136 ? -17.984 -2.024 -2.653 1.00 95.19 136 ARG A N 1
ATOM 1039 C CA . ARG A 1 136 ? -19.353 -1.473 -2.627 1.00 95.19 136 ARG A CA 1
ATOM 1040 C C . ARG A 1 136 ? -19.445 -0.064 -3.199 1.00 95.19 136 ARG A C 1
ATOM 1042 O O . ARG A 1 136 ? -20.498 0.323 -3.704 1.00 95.19 136 ARG A O 1
ATOM 1049 N N . SER A 1 137 ? -18.357 0.695 -3.116 1.00 93.44 137 SER A N 1
ATOM 1050 C CA . SER A 1 137 ? -18.326 2.104 -3.490 1.00 93.44 137 SER A CA 1
ATOM 1051 C C . SER A 1 137 ? -17.033 2.442 -4.245 1.00 93.44 137 SER A C 1
ATOM 1053 O O . SER A 1 137 ? -16.245 3.271 -3.785 1.00 93.44 137 SER A O 1
ATOM 1055 N N . PRO A 1 138 ? -16.800 1.865 -5.440 1.00 89.31 138 PRO A N 1
ATOM 1056 C CA . PRO A 1 138 ? -15.528 2.009 -6.154 1.00 89.31 138 PRO A CA 1
ATOM 1057 C C . PRO A 1 138 ? -15.201 3.469 -6.498 1.00 89.31 138 PRO A C 1
ATOM 1059 O O . PRO A 1 138 ? -14.033 3.848 -6.497 1.00 89.31 138 PRO A O 1
ATOM 1062 N N . GLN A 1 139 ? -16.230 4.303 -6.689 1.00 89.12 139 GLN A N 1
ATOM 1063 C CA . GLN A 1 139 ? -16.120 5.741 -6.975 1.00 89.12 139 GLN A CA 1
ATOM 1064 C C . GLN A 1 139 ? -15.822 6.610 -5.739 1.00 89.12 139 GLN A C 1
ATOM 1066 O O . GLN A 1 139 ? -15.717 7.829 -5.855 1.00 89.12 139 GLN A O 1
ATOM 1071 N N . MET A 1 140 ? -15.725 6.019 -4.543 1.00 87.56 140 MET A N 1
ATOM 1072 C CA . MET A 1 140 ? -15.359 6.765 -3.341 1.00 87.56 140 MET A CA 1
ATOM 1073 C C . MET A 1 140 ? -13.903 7.215 -3.369 1.00 87.56 140 MET A C 1
ATOM 1075 O O . MET A 1 140 ? -13.030 6.544 -3.928 1.00 87.56 140 MET A O 1
ATOM 1079 N N . SER A 1 141 ? -13.688 8.343 -2.693 1.00 84.56 141 SER A N 1
ATOM 1080 C CA . SER A 1 141 ? -12.413 9.038 -2.540 1.00 84.56 141 SER A CA 1
ATOM 1081 C C . SER A 1 141 ? -11.265 8.102 -2.144 1.00 84.56 141 SER A C 1
ATOM 1083 O O . SER A 1 141 ? -11.449 7.208 -1.320 1.00 84.56 141 SER A O 1
ATOM 1085 N N . ASN A 1 142 ? -10.083 8.339 -2.716 1.00 91.75 142 ASN A N 1
ATOM 1086 C CA . ASN A 1 142 ? -8.825 7.697 -2.327 1.00 91.75 142 ASN A CA 1
ATOM 1087 C C . ASN A 1 142 ? -8.252 8.406 -1.078 1.00 91.75 142 ASN A C 1
ATOM 1089 O O . ASN A 1 142 ? -8.064 9.629 -1.160 1.00 91.75 142 ASN A O 1
ATOM 1093 N N . PRO A 1 143 ? -7.982 7.718 0.053 1.00 96.00 143 PRO A N 1
ATOM 1094 C CA . PRO A 1 143 ? -8.039 6.263 0.280 1.00 96.00 143 PRO A CA 1
ATOM 1095 C C . PRO A 1 143 ? -9.397 5.708 0.758 1.00 96.00 143 PRO A C 1
ATOM 1097 O O . PRO A 1 143 ? -10.252 6.425 1.299 1.00 96.00 143 PRO A O 1
ATOM 1100 N N . SER A 1 144 ? -9.575 4.394 0.578 1.00 96.12 144 SER A N 1
ATOM 1101 C CA . SER A 1 144 ? -10.656 3.592 1.171 1.00 96.12 144 SER A CA 1
ATOM 1102 C C . SER A 1 144 ? -10.247 3.040 2.539 1.00 96.12 144 SER A C 1
ATOM 1104 O O . SER A 1 144 ? -9.079 2.761 2.780 1.00 96.12 144 SER A O 1
ATOM 1106 N N . VAL A 1 145 ? -11.217 2.915 3.444 1.00 96.12 145 VAL A N 1
ATOM 1107 C CA . VAL A 1 145 ? -10.999 2.458 4.825 1.00 96.12 145 VAL A CA 1
ATOM 1108 C C . VAL A 1 145 ? -11.100 0.938 4.899 1.00 96.12 145 VAL A C 1
ATOM 1110 O O . VAL A 1 145 ? -12.025 0.384 4.305 1.00 96.12 145 VAL A O 1
ATOM 1113 N N . LEU A 1 146 ? -10.222 0.315 5.689 1.00 97.19 146 LEU A N 1
ATOM 1114 C CA . LEU A 1 146 ? -10.374 -1.058 6.172 1.00 97.19 146 LEU A CA 1
ATOM 1115 C C . LEU A 1 146 ? -10.823 -1.067 7.631 1.00 97.19 146 LEU A C 1
ATOM 1117 O O . LEU A 1 146 ? -10.271 -0.372 8.494 1.00 97.19 146 LEU A O 1
ATOM 1121 N N . ARG A 1 147 ? -11.854 -1.859 7.904 1.00 96.62 147 ARG A N 1
ATOM 1122 C CA . ARG A 1 147 ? -12.311 -2.206 9.253 1.00 96.62 147 ARG A CA 1
ATOM 1123 C C . ARG A 1 147 ? -11.467 -3.343 9.839 1.00 96.62 147 ARG A C 1
ATOM 1125 O O . ARG A 1 147 ? -10.768 -4.005 9.083 1.00 96.62 147 ARG A O 1
ATOM 1132 N N . PRO A 1 148 ? -11.502 -3.567 11.167 1.00 97.00 148 PRO A N 1
ATOM 1133 C CA . PRO A 1 148 ? -10.727 -4.641 11.793 1.00 97.00 148 PRO A CA 1
ATOM 1134 C C . PRO A 1 148 ? -10.971 -6.020 11.171 1.00 97.00 148 PRO A C 1
ATOM 1136 O O . PRO A 1 148 ? -10.022 -6.685 10.787 1.00 97.00 148 PRO A O 1
ATOM 1139 N N . ASP A 1 149 ? -12.235 -6.392 10.974 1.00 97.75 149 ASP A N 1
ATOM 1140 C CA . ASP A 1 149 ? -12.639 -7.642 10.324 1.00 97.75 149 ASP A CA 1
ATOM 1141 C C . ASP A 1 149 ? -12.209 -7.717 8.853 1.00 97.75 149 ASP A C 1
ATOM 1143 O O . ASP A 1 149 ? -11.826 -8.777 8.372 1.00 97.75 149 ASP A O 1
ATOM 1147 N N . GLU A 1 150 ? -12.243 -6.594 8.136 1.00 98.25 150 GLU A N 1
ATOM 1148 C CA . GLU A 1 150 ? -11.758 -6.511 6.753 1.00 98.25 150 GLU A CA 1
ATOM 1149 C C . GLU A 1 150 ? -10.225 -6.638 6.668 1.00 98.25 150 GLU A C 1
ATOM 1151 O O . GLU A 1 150 ? -9.719 -7.246 5.731 1.00 98.25 150 GLU A O 1
ATOM 1156 N N . LEU A 1 151 ? -9.476 -6.086 7.628 1.00 97.94 151 LEU A N 1
ATOM 1157 C CA . LEU A 1 151 ? -8.022 -6.255 7.694 1.00 97.94 151 LEU A CA 1
ATOM 1158 C C . LEU A 1 151 ? -7.650 -7.700 8.036 1.00 97.94 151 LEU A C 1
ATOM 1160 O O . LEU A 1 151 ? -6.757 -8.259 7.406 1.00 97.94 151 LEU A O 1
ATOM 1164 N N . ASP A 1 152 ? -8.329 -8.298 9.013 1.00 98.00 152 ASP A N 1
ATOM 1165 C CA . ASP A 1 152 ? -8.094 -9.691 9.392 1.00 98.00 152 ASP A CA 1
ATOM 1166 C C . ASP A 1 152 ? -8.404 -10.634 8.221 1.00 98.00 152 ASP A C 1
ATOM 1168 O O . ASP A 1 152 ? -7.605 -11.515 7.930 1.00 98.00 152 ASP A O 1
ATOM 1172 N N . ALA A 1 153 ? -9.478 -10.376 7.469 1.00 98.19 153 ALA A N 1
ATOM 1173 C CA . ALA A 1 153 ? -9.793 -11.121 6.251 1.00 98.19 153 ALA A CA 1
ATOM 1174 C C . ALA A 1 153 ? -8.744 -10.947 5.133 1.00 98.19 153 ALA A C 1
ATOM 1176 O O . ALA A 1 153 ? -8.493 -11.878 4.377 1.00 98.19 153 ALA A O 1
ATOM 1177 N N . LEU A 1 154 ? -8.105 -9.776 5.005 1.00 97.75 154 LEU A N 1
ATOM 1178 C CA . LEU A 1 154 ? -6.996 -9.602 4.053 1.00 97.75 154 LEU A CA 1
ATOM 1179 C C . LEU A 1 154 ? -5.759 -10.419 4.440 1.00 97.75 154 LEU A C 1
ATOM 1181 O O . LEU A 1 154 ? -5.029 -10.852 3.557 1.00 97.75 154 LEU A O 1
ATOM 1185 N N . ARG A 1 155 ? -5.536 -10.655 5.737 1.00 95.56 155 ARG A N 1
ATOM 1186 C CA . ARG A 1 155 ? -4.426 -11.480 6.243 1.00 95.56 155 ARG A CA 1
ATOM 1187 C C . ARG A 1 155 ? -4.623 -12.980 6.017 1.00 95.56 155 ARG A C 1
ATOM 1189 O O . ARG A 1 155 ? -3.705 -13.742 6.286 1.00 95.56 155 ARG A O 1
ATOM 1196 N N . GLU A 1 156 ? -5.796 -13.404 5.548 1.00 96.75 156 GLU A N 1
ATOM 1197 C CA . GLU A 1 156 ? -6.028 -14.787 5.114 1.00 96.75 156 GLU A CA 1
ATOM 1198 C C . GLU A 1 156 ? -5.376 -15.084 3.751 1.00 96.75 156 GLU A C 1
ATOM 1200 O O . GLU A 1 156 ? -5.202 -16.249 3.397 1.00 96.75 156 GLU A O 1
ATOM 1205 N N . PHE A 1 157 ? -5.018 -14.047 2.985 1.00 96.50 157 PHE A N 1
ATOM 1206 C CA . PHE A 1 157 ? -4.273 -14.178 1.735 1.00 96.50 157 PHE A CA 1
ATOM 1207 C C . PHE A 1 157 ? -2.771 -14.277 1.997 1.00 96.50 157 PHE A C 1
ATOM 1209 O O . PHE A 1 157 ? -2.274 -13.849 3.038 1.00 96.50 157 PHE A O 1
ATOM 1216 N N . ASP A 1 158 ? -2.043 -14.800 1.014 1.00 93.75 158 ASP A N 1
ATOM 1217 C CA . ASP A 1 158 ? -0.589 -14.725 1.012 1.00 93.75 158 ASP A CA 1
ATOM 1218 C C . ASP A 1 158 ? -0.148 -13.269 0.804 1.00 93.75 158 ASP A C 1
ATOM 1220 O O . ASP A 1 158 ? -0.392 -12.670 -0.245 1.00 93.75 158 ASP A O 1
ATOM 1224 N N . LEU A 1 159 ? 0.453 -12.693 1.845 1.00 93.88 159 LEU A N 1
ATOM 1225 C CA . LEU A 1 159 ? 0.971 -11.327 1.850 1.00 93.88 159 LEU A CA 1
ATOM 1226 C C . LEU A 1 159 ? 2.502 -11.293 1.735 1.00 93.88 159 LEU A C 1
ATOM 1228 O O . LEU A 1 159 ? 3.105 -10.286 2.106 1.00 93.88 159 LEU A O 1
ATOM 1232 N N . ALA A 1 160 ? 3.127 -12.378 1.260 1.00 90.31 160 ALA A N 1
ATOM 1233 C CA . ALA A 1 160 ? 4.551 -12.396 0.954 1.00 90.31 160 ALA A CA 1
ATOM 1234 C C . ALA A 1 160 ? 4.902 -11.256 -0.010 1.00 90.31 160 ALA A C 1
ATOM 1236 O O . ALA A 1 160 ? 4.228 -11.044 -1.025 1.00 90.31 160 ALA A O 1
ATOM 1237 N N . VAL A 1 161 ? 5.948 -10.511 0.337 1.00 89.31 161 VAL A N 1
ATOM 1238 C CA . VAL A 1 161 ? 6.431 -9.370 -0.439 1.00 89.31 161 VAL A CA 1
ATOM 1239 C C . VAL A 1 161 ? 7.626 -9.783 -1.281 1.00 89.31 161 VAL A C 1
ATOM 1241 O O . VAL A 1 161 ? 8.461 -10.563 -0.830 1.00 89.31 161 VAL A O 1
ATOM 1244 N N . ASP A 1 162 ? 7.678 -9.266 -2.499 1.00 81.44 162 ASP A N 1
ATOM 1245 C CA . ASP A 1 162 ? 8.798 -9.434 -3.415 1.00 81.44 162 ASP A CA 1
ATOM 1246 C C . ASP A 1 162 ? 9.741 -8.238 -3.237 1.00 81.44 162 ASP A C 1
ATOM 1248 O O . ASP A 1 162 ? 9.449 -7.124 -3.672 1.00 81.44 162 ASP A O 1
ATOM 1252 N N . TYR A 1 163 ? 10.831 -8.412 -2.494 1.00 72.94 163 TYR A N 1
ATOM 1253 C CA . TYR A 1 163 ? 11.786 -7.326 -2.287 1.00 72.94 163 TYR A CA 1
ATOM 1254 C C . TYR A 1 163 ? 12.820 -7.331 -3.421 1.00 72.94 163 TYR A C 1
ATOM 1256 O O . TYR A 1 163 ? 13.926 -7.829 -3.256 1.00 72.94 163 TYR A O 1
ATOM 1264 N N . CYS A 1 164 ? 12.467 -6.751 -4.571 1.00 56.62 164 CYS A N 1
ATOM 1265 C CA . CYS A 1 164 ? 13.407 -6.457 -5.664 1.00 56.62 164 CYS A CA 1
ATOM 1266 C C . CYS A 1 164 ? 13.971 -5.028 -5.561 1.00 56.62 164 CYS A C 1
ATOM 1268 O O . CYS A 1 164 ? 13.980 -4.281 -6.539 1.00 56.62 164 CYS A O 1
ATOM 1270 N N . GLY A 1 165 ? 14.391 -4.602 -4.365 1.00 57.94 165 GLY A N 1
ATOM 1271 C CA . GLY A 1 165 ? 15.179 -3.372 -4.243 1.00 57.94 165 GLY A CA 1
ATOM 1272 C C . GLY A 1 165 ? 16.504 -3.496 -5.015 1.00 57.94 165 GLY A C 1
ATOM 1273 O O . GLY A 1 165 ? 16.963 -4.619 -5.225 1.00 57.94 165 GLY A O 1
ATOM 1274 N N . PRO A 1 166 ? 17.117 -2.379 -5.459 1.00 46.78 166 PRO A N 1
ATOM 1275 C CA . PRO A 1 166 ? 18.457 -2.413 -6.032 1.00 46.78 166 PRO A CA 1
ATOM 1276 C C . PRO A 1 166 ? 19.408 -2.985 -4.976 1.00 46.78 166 PRO A C 1
ATOM 1278 O O . PRO A 1 166 ? 19.629 -2.358 -3.942 1.00 46.78 166 PRO A O 1
ATOM 1281 N N . ASP A 1 167 ? 19.884 -4.191 -5.262 1.00 50.12 167 ASP A N 1
ATOM 1282 C CA . ASP A 1 167 ? 20.751 -5.051 -4.462 1.00 50.12 167 ASP A CA 1
ATOM 1283 C C . ASP A 1 167 ? 20.087 -5.619 -3.184 1.00 50.12 167 ASP A C 1
ATOM 1285 O O . ASP A 1 167 ? 19.587 -4.871 -2.330 1.00 50.12 167 ASP A O 1
ATOM 1289 N N . PRO A 1 168 ? 20.050 -6.956 -3.002 1.00 44.59 168 PRO A N 1
ATOM 1290 C CA . PRO A 1 168 ? 19.625 -7.538 -1.741 1.00 44.59 168 PRO A CA 1
ATOM 1291 C C . PRO A 1 168 ? 20.650 -7.170 -0.667 1.00 44.59 168 PRO A C 1
ATOM 1293 O O . PRO A 1 168 ? 21.672 -7.828 -0.492 1.00 44.59 168 PRO A O 1
ATOM 1296 N N . ILE A 1 169 ? 20.354 -6.128 0.109 1.00 48.59 169 ILE A N 1
ATOM 1297 C CA . ILE A 1 169 ? 21.019 -5.906 1.391 1.00 48.59 169 ILE A CA 1
ATOM 1298 C C . ILE A 1 169 ? 20.693 -7.126 2.261 1.00 48.59 169 ILE A C 1
ATOM 1300 O O . ILE A 1 169 ? 19.599 -7.234 2.820 1.00 48.59 169 ILE A O 1
ATOM 1304 N N . LEU A 1 170 ? 21.637 -8.066 2.357 1.00 56.97 170 LEU A N 1
ATOM 1305 C CA . LEU A 1 170 ? 21.394 -9.391 2.938 1.00 56.97 170 LEU A CA 1
ATOM 1306 C C . LEU A 1 170 ? 21.289 -9.374 4.474 1.00 56.97 170 LEU A C 1
ATOM 1308 O O . LEU A 1 170 ? 20.924 -10.372 5.098 1.00 56.97 170 LEU A O 1
ATOM 1312 N N . GLY A 1 171 ? 21.522 -8.232 5.116 1.00 55.19 171 GLY A N 1
ATOM 1313 C CA . GLY A 1 171 ? 21.136 -8.050 6.508 1.00 55.19 171 GLY A CA 1
ATOM 1314 C C . GLY A 1 171 ? 21.631 -6.742 7.096 1.00 55.19 171 GLY A C 1
ATOM 1315 O O . GLY A 1 171 ? 22.820 -6.435 7.033 1.00 55.19 171 GLY A O 1
ATOM 1316 N N . VAL A 1 172 ? 20.717 -6.003 7.728 1.00 50.03 172 VAL A N 1
ATOM 1317 C CA . VAL A 1 172 ? 21.062 -4.897 8.623 1.00 50.03 172 VAL A CA 1
ATOM 1318 C C . VAL A 1 172 ? 20.993 -5.402 10.062 1.00 50.03 172 VAL A C 1
ATOM 1320 O O . VAL A 1 172 ? 19.927 -5.771 10.555 1.00 50.03 172 VAL A O 1
ATOM 1323 N N . PHE A 1 173 ? 22.125 -5.407 10.760 1.00 57.31 173 PHE A N 1
ATOM 1324 C CA . PHE A 1 173 ? 22.214 -5.791 12.167 1.00 57.31 173 PHE A CA 1
ATOM 1325 C C . PHE A 1 173 ? 22.200 -4.524 13.018 1.00 57.31 173 PHE A C 1
ATOM 1327 O O . PHE A 1 173 ? 23.131 -3.734 12.957 1.00 57.31 173 PHE A O 1
ATOM 1334 N N . GLY A 1 174 ? 21.158 -4.299 13.816 1.00 46.38 174 GLY A N 1
ATOM 1335 C CA . GLY A 1 174 ? 21.091 -3.161 14.740 1.00 46.38 174 GLY A CA 1
ATOM 1336 C C . GLY A 1 174 ? 21.384 -3.573 16.181 1.00 46.38 174 GLY A C 1
ATOM 1337 O O . GLY A 1 174 ? 20.777 -4.512 16.691 1.00 46.38 174 GLY A O 1
ATOM 1338 N N . GLY A 1 175 ? 22.270 -2.853 16.868 1.00 55.97 175 GLY A N 1
ATOM 1339 C CA . GLY A 1 175 ? 22.490 -2.974 18.310 1.00 55.97 175 GLY A CA 1
ATOM 1340 C C . GLY A 1 175 ? 22.724 -1.612 18.974 1.00 55.97 175 GLY A C 1
ATOM 1341 O O . GLY A 1 175 ? 22.888 -0.610 18.283 1.00 55.97 175 GLY A O 1
ATOM 1342 N N . PRO A 1 176 ? 22.793 -1.544 20.320 1.00 51.91 176 PRO A N 1
ATOM 1343 C CA . PRO A 1 176 ? 23.108 -0.302 21.044 1.00 51.91 176 PRO A CA 1
ATOM 1344 C C . PRO A 1 176 ? 24.439 0.338 20.625 1.00 51.91 176 PRO A C 1
ATOM 1346 O O . PRO A 1 176 ? 24.674 1.509 20.904 1.00 51.91 176 PRO A O 1
ATOM 1349 N N . SER A 1 177 ? 25.305 -0.459 20.003 1.00 58.19 177 SER A N 1
ATOM 1350 C CA . SER A 1 177 ? 26.664 -0.117 19.603 1.00 58.19 177 SER A CA 1
ATOM 1351 C C . SER A 1 177 ? 26.787 0.357 18.152 1.00 58.19 177 SER A C 1
ATOM 1353 O O . SER A 1 177 ? 27.875 0.761 17.767 1.00 58.19 177 SER A O 1
ATOM 1355 N N . GLY A 1 178 ? 25.719 0.284 17.348 1.00 65.25 178 GLY A N 1
ATOM 1356 C CA . GLY A 1 178 ? 25.760 0.643 15.929 1.00 65.25 178 GLY A CA 1
ATOM 1357 C C . GLY A 1 178 ? 24.830 -0.202 15.061 1.00 65.25 178 GLY A C 1
ATOM 1358 O O . GLY A 1 178 ? 24.186 -1.146 15.533 1.00 65.25 178 GLY A O 1
ATOM 1359 N N . ARG A 1 179 ? 24.759 0.159 13.778 1.00 71.56 179 ARG A N 1
ATOM 1360 C CA . ARG A 1 179 ? 24.151 -0.669 12.730 1.00 71.56 179 ARG A CA 1
ATOM 1361 C C . ARG A 1 179 ? 25.265 -1.259 11.883 1.00 71.56 179 ARG A C 1
ATOM 1363 O O . ARG A 1 179 ? 26.225 -0.556 11.603 1.00 71.56 179 ARG A O 1
ATOM 1370 N N . PHE A 1 180 ? 25.102 -2.496 11.448 1.00 75.06 180 PHE A N 1
ATOM 1371 C CA . PHE A 1 180 ? 26.012 -3.169 10.534 1.00 75.06 180 PHE A CA 1
ATOM 1372 C C . PHE A 1 180 ? 25.250 -3.587 9.288 1.00 75.06 180 PHE A C 1
ATOM 1374 O O . PHE A 1 180 ? 24.076 -3.938 9.386 1.00 75.06 180 PHE A O 1
ATOM 1381 N N . LEU A 1 181 ? 25.911 -3.572 8.143 1.00 76.50 181 LEU A N 1
ATOM 1382 C CA . LEU A 1 181 ? 25.383 -4.053 6.877 1.00 76.50 181 LEU A CA 1
ATOM 1383 C C . LEU A 1 181 ? 26.349 -5.089 6.314 1.00 76.50 181 LEU A C 1
ATOM 1385 O O . LEU A 1 181 ? 27.552 -4.843 6.266 1.00 76.50 181 LEU A O 1
ATOM 1389 N N . ILE A 1 182 ? 25.820 -6.251 5.936 1.00 77.69 182 ILE A N 1
ATOM 1390 C CA . ILE A 1 182 ? 26.562 -7.242 5.155 1.00 77.69 182 ILE A CA 1
ATOM 1391 C C . ILE A 1 182 ? 26.130 -7.072 3.703 1.00 77.69 182 ILE A C 1
ATOM 1393 O O . ILE A 1 182 ? 24.963 -7.294 3.378 1.00 77.69 182 ILE A O 1
ATOM 1397 N N . ASP A 1 183 ? 27.074 -6.650 2.873 1.00 76.44 183 ASP A N 1
ATOM 1398 C CA . ASP A 1 183 ? 26.915 -6.488 1.434 1.00 76.44 183 ASP A CA 1
ATOM 1399 C C . ASP A 1 183 ? 27.418 -7.745 0.711 1.00 76.44 183 ASP A C 1
ATOM 1401 O O . ASP A 1 183 ? 28.436 -8.338 1.101 1.00 76.44 183 ASP A O 1
ATOM 1405 N N . PHE A 1 184 ? 26.681 -8.161 -0.316 1.00 70.19 184 PHE A N 1
ATOM 1406 C CA . PHE A 1 184 ? 26.949 -9.363 -1.093 1.00 70.19 184 PHE A CA 1
ATOM 1407 C C . PHE A 1 184 ? 26.863 -9.062 -2.588 1.00 70.19 184 PHE A C 1
ATOM 1409 O O . PHE A 1 184 ? 25.836 -8.600 -3.077 1.00 70.19 184 PHE A O 1
ATOM 1416 N N . ASP A 1 185 ? 27.930 -9.405 -3.308 1.00 66.19 185 ASP A N 1
ATOM 1417 C CA . ASP A 1 185 ? 27.923 -9.461 -4.766 1.00 66.19 185 ASP A CA 1
ATOM 1418 C C . ASP A 1 185 ? 27.364 -10.822 -5.217 1.00 66.19 185 ASP A C 1
ATOM 1420 O O . ASP A 1 185 ? 27.972 -11.873 -4.974 1.00 66.19 185 ASP A O 1
ATOM 1424 N N . GLU A 1 186 ? 26.199 -10.802 -5.874 1.00 51.97 186 GLU A N 1
ATOM 1425 C CA . GLU A 1 186 ? 25.510 -11.994 -6.387 1.00 51.97 186 GLU A CA 1
ATOM 1426 C C . GLU A 1 186 ? 26.378 -12.864 -7.302 1.00 51.97 186 GLU A C 1
ATOM 1428 O O . GLU A 1 186 ? 26.197 -14.087 -7.339 1.00 51.97 186 GLU A O 1
ATOM 1433 N N . ASP A 1 187 ? 27.383 -12.283 -7.963 1.00 64.25 187 ASP A N 1
ATOM 1434 C CA . ASP A 1 187 ? 28.268 -13.015 -8.865 1.00 64.25 187 ASP A CA 1
ATOM 1435 C C . ASP A 1 187 ? 29.344 -13.850 -8.126 1.00 64.25 187 ASP A C 1
ATOM 1437 O O . ASP A 1 187 ? 30.082 -14.607 -8.765 1.00 64.25 187 ASP A O 1
ATOM 1441 N N . ARG A 1 188 ? 29.418 -13.798 -6.780 1.00 57.44 188 ARG A N 1
ATOM 1442 C CA . ARG A 1 188 ? 30.369 -14.544 -5.911 1.00 57.44 188 ARG A CA 1
ATOM 1443 C C . ARG A 1 188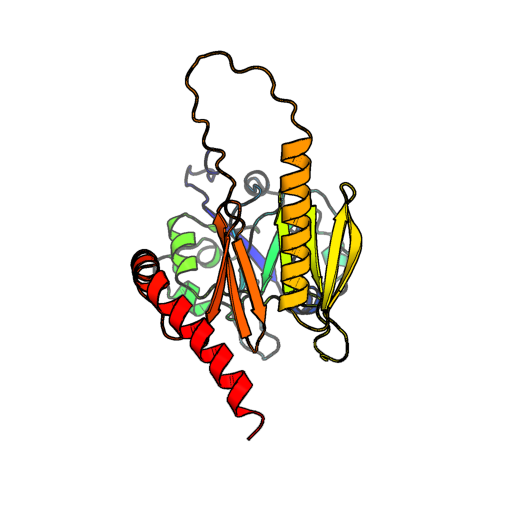 ? 31.855 -14.371 -6.266 1.00 57.44 188 ARG A C 1
ATOM 1445 O O . ARG A 1 188 ? 32.692 -15.136 -5.780 1.00 57.44 188 ARG A O 1
ATOM 1452 N N . GLU A 1 189 ? 32.206 -13.403 -7.109 1.00 66.25 189 GLU A N 1
ATOM 1453 C CA . GLU A 1 189 ? 33.604 -13.114 -7.451 1.00 66.25 189 GLU A CA 1
ATOM 1454 C C . GLU A 1 189 ? 34.288 -12.230 -6.394 1.00 66.25 189 GLU A C 1
ATOM 1456 O O . GLU A 1 189 ? 35.521 -12.204 -6.335 1.00 66.25 189 GLU A O 1
ATOM 1461 N N . GLU A 1 190 ? 33.511 -11.568 -5.527 1.00 72.31 190 GLU A N 1
ATOM 1462 C CA . GLU A 1 190 ? 34.017 -10.688 -4.474 1.00 72.31 190 GLU A CA 1
ATOM 1463 C C . GLU A 1 190 ? 33.740 -11.218 -3.048 1.00 72.31 190 GLU A C 1
ATOM 1465 O O . GLU A 1 190 ? 32.724 -11.871 -2.796 1.00 72.31 190 GLU A O 1
ATOM 1470 N N . PRO A 1 191 ? 34.660 -10.967 -2.094 1.00 80.06 191 PRO A N 1
ATOM 1471 C CA . PRO A 1 191 ? 34.478 -11.314 -0.687 1.00 80.06 191 PRO A CA 1
ATOM 1472 C C . PRO A 1 191 ? 33.360 -10.484 -0.033 1.00 80.06 191 PRO A C 1
ATOM 1474 O O . PRO A 1 191 ? 33.159 -9.315 -0.351 1.00 80.06 191 PRO A O 1
ATOM 1477 N N . TRP A 1 192 ? 32.688 -11.075 0.956 1.00 78.75 192 TRP A N 1
ATOM 1478 C CA . TRP A 1 192 ? 31.649 -10.459 1.783 1.00 78.75 192 TRP A CA 1
ATOM 1479 C C . TRP A 1 192 ? 32.137 -9.151 2.394 1.00 78.75 192 TRP A C 1
ATOM 1481 O O . TRP A 1 192 ? 33.114 -9.160 3.141 1.00 78.75 192 TRP A O 1
ATOM 1491 N N . SER A 1 193 ? 31.455 -8.038 2.144 1.00 81.38 193 SER A N 1
ATOM 1492 C CA . SER A 1 193 ? 31.820 -6.756 2.749 1.00 81.38 193 SER A CA 1
ATOM 1493 C C . SER A 1 193 ? 30.942 -6.486 3.961 1.00 81.38 193 SER A C 1
ATOM 1495 O O . SER A 1 193 ? 29.721 -6.578 3.888 1.00 81.38 193 SER A O 1
ATOM 1497 N N . VAL A 1 194 ? 31.554 -6.146 5.094 1.00 83.00 194 VAL A N 1
ATOM 1498 C CA . VAL A 1 194 ? 30.817 -5.696 6.279 1.00 83.00 194 VAL A CA 1
ATOM 1499 C C . VAL A 1 194 ? 31.057 -4.210 6.460 1.00 83.00 194 VAL A C 1
ATOM 1501 O O . VAL A 1 194 ? 32.202 -3.763 6.542 1.00 83.00 194 VAL A O 1
ATOM 1504 N N . MET A 1 195 ? 29.974 -3.455 6.566 1.00 83.31 195 MET A N 1
ATOM 1505 C CA . MET A 1 195 ? 29.967 -2.029 6.862 1.00 83.31 195 MET A CA 1
ATOM 1506 C C . MET A 1 195 ? 29.332 -1.792 8.232 1.00 83.31 195 MET A C 1
ATOM 1508 O O . MET A 1 195 ? 28.471 -2.553 8.664 1.00 83.31 195 MET A O 1
ATOM 1512 N N . THR A 1 196 ? 29.759 -0.747 8.927 1.00 86.00 196 THR A N 1
ATOM 1513 C CA . THR A 1 196 ? 29.083 -0.187 10.100 1.00 86.00 196 THR A CA 1
ATOM 1514 C C . THR A 1 196 ? 28.641 1.239 9.796 1.00 86.00 196 THR A C 1
ATOM 1516 O O . THR A 1 196 ? 29.117 1.840 8.836 1.00 86.00 196 THR A O 1
ATOM 1519 N N . PHE A 1 197 ? 27.717 1.779 10.583 1.00 79.44 197 PHE A N 1
ATOM 1520 C CA . PHE A 1 197 ? 27.251 3.158 10.444 1.00 79.44 197 PHE A CA 1
ATOM 1521 C C . PHE A 1 197 ? 27.569 3.953 11.706 1.00 79.44 197 PHE A C 1
ATOM 1523 O O . PHE A 1 197 ? 27.245 3.509 12.813 1.00 79.44 197 PHE A O 1
ATOM 1530 N N . ASP A 1 198 ? 28.153 5.138 11.535 1.00 82.19 198 ASP A N 1
ATOM 1531 C CA . ASP A 1 198 ? 28.355 6.085 12.632 1.00 82.19 198 ASP A CA 1
ATOM 1532 C C . ASP A 1 198 ? 27.040 6.788 13.052 1.00 82.19 198 ASP A C 1
ATOM 1534 O O . ASP A 1 198 ? 25.956 6.519 12.527 1.00 82.19 198 ASP A O 1
ATOM 1538 N N . GLU A 1 199 ? 27.117 7.694 14.037 1.00 76.06 199 GLU A N 1
ATOM 1539 C CA . GLU A 1 199 ? 25.955 8.462 14.526 1.00 76.06 199 GLU A CA 1
ATOM 1540 C C . GLU A 1 199 ? 25.356 9.426 13.480 1.00 76.06 199 GLU A C 1
ATOM 1542 O O . GLU A 1 199 ? 24.247 9.926 13.677 1.00 76.06 199 GLU A O 1
ATOM 1547 N N . GLU A 1 200 ? 26.080 9.715 12.396 1.00 81.31 200 GLU A N 1
ATOM 1548 C CA . GLU A 1 200 ? 25.658 10.577 11.288 1.00 81.31 200 GLU A CA 1
ATOM 1549 C C . GLU A 1 200 ? 25.224 9.767 10.051 1.00 81.31 200 GLU A C 1
ATOM 1551 O O . GLU A 1 200 ? 25.010 10.348 8.986 1.00 81.31 200 GLU A O 1
ATOM 1556 N N . ASP A 1 201 ? 25.044 8.450 10.203 1.00 72.25 201 ASP A N 1
ATOM 1557 C CA . ASP A 1 201 ? 24.691 7.500 9.146 1.00 72.25 201 ASP A CA 1
ATOM 1558 C C . ASP A 1 201 ? 25.761 7.362 8.043 1.00 72.25 201 ASP A C 1
ATOM 1560 O O . ASP A 1 201 ? 25.452 6.914 6.938 1.00 72.25 201 ASP A O 1
ATOM 1564 N N . ASN A 1 202 ? 27.022 7.715 8.313 1.00 78.75 202 ASN A N 1
ATOM 1565 C CA . ASN A 1 202 ? 28.107 7.468 7.365 1.00 78.75 202 ASN A CA 1
ATOM 1566 C C . ASN A 1 202 ? 28.525 5.993 7.408 1.00 78.75 202 ASN A C 1
ATOM 1568 O O . ASN A 1 202 ? 28.733 5.431 8.483 1.00 78.75 202 ASN A O 1
ATOM 1572 N N . GLU A 1 203 ? 28.694 5.390 6.232 1.00 81.81 203 GLU A N 1
ATOM 1573 C CA . GLU A 1 203 ? 29.193 4.023 6.069 1.00 81.81 203 GLU A CA 1
ATOM 1574 C C . GLU A 1 203 ? 30.701 3.946 6.356 1.00 81.81 203 GLU A C 1
ATOM 1576 O O . GLU A 1 203 ? 31.513 4.622 5.715 1.00 81.81 203 GLU A O 1
ATOM 1581 N N . GLU A 1 204 ? 31.090 3.084 7.294 1.00 87.38 204 GLU A N 1
ATOM 1582 C CA . GLU A 1 204 ? 32.480 2.750 7.596 1.00 87.38 204 GLU A CA 1
ATOM 1583 C C . GLU A 1 204 ? 32.733 1.254 7.331 1.00 87.38 204 GLU A C 1
ATOM 1585 O O . GLU A 1 204 ? 32.093 0.400 7.948 1.00 87.38 204 GLU A O 1
ATOM 1590 N N . PRO A 1 205 ? 33.666 0.880 6.438 1.00 88.25 205 PRO A N 1
ATOM 1591 C CA . PRO A 1 205 ? 33.952 -0.525 6.169 1.00 88.25 205 PRO A CA 1
ATOM 1592 C C . PRO A 1 205 ? 34.659 -1.168 7.370 1.00 88.25 205 PRO A C 1
ATOM 1594 O O . PRO A 1 205 ? 35.739 -0.730 7.773 1.00 88.25 205 PRO A O 1
ATOM 1597 N N . LEU A 1 206 ? 34.084 -2.243 7.908 1.00 85.06 206 LEU A N 1
ATOM 1598 C CA . LEU A 1 206 ? 34.712 -3.076 8.936 1.00 85.06 206 LEU A CA 1
ATOM 1599 C C . LEU A 1 206 ? 35.694 -4.080 8.340 1.00 85.06 206 LEU A C 1
ATOM 1601 O O . LEU A 1 206 ? 36.718 -4.386 8.952 1.00 85.06 206 LEU A O 1
ATOM 1605 N N . GLY A 1 207 ? 35.411 -4.575 7.138 1.00 88.81 207 GLY A N 1
ATOM 1606 C CA . GLY A 1 207 ? 36.293 -5.511 6.461 1.00 88.81 207 GLY A CA 1
ATOM 1607 C C . GLY A 1 207 ? 35.644 -6.207 5.278 1.00 88.81 207 GLY A C 1
ATOM 1608 O O . GLY A 1 207 ? 34.461 -6.032 5.000 1.00 88.81 207 GLY A O 1
ATOM 1609 N N . THR A 1 208 ? 36.464 -7.007 4.604 1.00 89.12 208 THR A N 1
ATOM 1610 C CA . THR A 1 208 ? 36.040 -7.968 3.586 1.00 89.12 208 THR A CA 1
ATOM 1611 C C . THR A 1 208 ? 36.369 -9.372 4.083 1.00 89.12 208 THR A C 1
ATOM 1613 O O . THR A 1 208 ? 37.404 -9.568 4.727 1.00 89.12 208 THR A O 1
ATOM 1616 N N . PHE A 1 209 ? 35.492 -10.336 3.823 1.00 85.62 209 PHE A N 1
ATOM 1617 C CA . PHE A 1 209 ? 35.562 -11.684 4.373 1.00 85.62 209 PHE A CA 1
ATOM 1618 C C . PHE A 1 209 ? 35.319 -12.713 3.276 1.00 85.62 209 PHE A C 1
ATOM 1620 O O . PHE A 1 209 ? 34.417 -12.575 2.463 1.00 85.62 209 PHE A O 1
ATOM 1627 N N . GLU A 1 210 ? 36.111 -13.777 3.254 1.00 84.56 210 GLU A N 1
ATOM 1628 C CA . GLU A 1 210 ? 35.969 -14.841 2.249 1.00 84.56 210 GLU A CA 1
ATOM 1629 C C . GLU A 1 210 ? 34.717 -15.706 2.497 1.00 84.56 210 GLU A C 1
ATOM 1631 O O . GLU A 1 210 ? 34.256 -16.413 1.604 1.00 84.56 210 GLU A O 1
ATOM 1636 N N . SER A 1 211 ? 34.139 -15.646 3.704 1.00 80.38 211 SER A N 1
ATOM 1637 C CA . SER A 1 211 ? 32.934 -16.387 4.072 1.00 80.38 211 SER A CA 1
ATOM 1638 C C . SER A 1 211 ? 31.951 -15.545 4.892 1.00 80.38 211 SER A C 1
ATOM 1640 O O . SER A 1 211 ? 32.339 -14.657 5.654 1.00 80.38 211 SER A O 1
ATOM 1642 N N . PHE A 1 212 ? 30.661 -15.875 4.781 1.00 71.31 212 PHE A N 1
ATOM 1643 C CA . PHE A 1 212 ? 29.595 -15.270 5.584 1.00 71.31 212 PHE A CA 1
ATOM 1644 C C . PHE A 1 212 ? 29.811 -15.489 7.087 1.00 71.31 212 PHE A C 1
ATOM 1646 O O . PHE A 1 212 ? 29.550 -14.604 7.899 1.00 71.31 212 PHE A O 1
ATOM 1653 N N . VAL A 1 213 ? 30.321 -16.665 7.462 1.00 71.31 213 VAL A N 1
ATOM 1654 C CA . VAL A 1 213 ? 30.603 -17.021 8.857 1.00 71.31 213 VAL A CA 1
ATOM 1655 C C . VAL A 1 213 ? 31.649 -16.075 9.447 1.00 71.31 213 VAL A C 1
ATOM 1657 O O . VAL A 1 213 ? 31.445 -15.550 10.540 1.00 71.31 213 VAL A O 1
ATOM 1660 N N . ASP A 1 214 ? 32.713 -15.775 8.700 1.00 78.12 214 ASP A N 1
ATOM 1661 C CA . ASP A 1 214 ? 33.741 -14.824 9.132 1.00 78.12 214 ASP A CA 1
ATOM 1662 C C . ASP A 1 214 ? 33.193 -13.390 9.236 1.00 78.12 214 ASP A C 1
ATOM 1664 O O . ASP A 1 214 ? 33.499 -12.681 10.198 1.00 78.12 214 ASP A O 1
ATOM 1668 N N . ALA A 1 215 ? 32.330 -12.981 8.299 1.00 78.75 215 ALA A N 1
ATOM 1669 C CA . ALA A 1 215 ? 31.652 -11.685 8.340 1.00 78.75 215 ALA A CA 1
ATOM 1670 C C . ALA A 1 215 ? 30.775 -11.534 9.599 1.00 78.75 215 ALA A C 1
ATOM 1672 O O . ALA A 1 215 ? 30.874 -10.540 10.323 1.00 78.75 215 ALA A O 1
ATOM 1673 N N . VAL A 1 216 ? 29.964 -12.548 9.920 1.00 75.31 216 VAL A N 1
ATOM 1674 C CA . VAL A 1 216 ? 29.118 -12.566 11.128 1.00 75.31 216 VAL A CA 1
ATOM 1675 C C . VAL A 1 216 ? 29.960 -12.618 12.405 1.00 75.31 216 VAL A C 1
ATOM 1677 O O . VAL A 1 216 ? 29.634 -11.939 13.387 1.00 75.31 216 VAL A O 1
ATOM 1680 N N . HIS A 1 217 ? 31.059 -13.378 12.410 1.00 76.25 217 HIS A N 1
ATOM 1681 C CA . HIS A 1 217 ? 31.992 -13.392 13.535 1.00 76.25 217 HIS A CA 1
ATOM 1682 C C . HIS A 1 217 ? 32.611 -12.018 13.772 1.00 76.25 217 HIS A C 1
ATOM 1684 O O . HIS A 1 217 ? 32.631 -11.576 14.916 1.00 76.25 217 HIS A O 1
ATOM 1690 N N . SER A 1 218 ? 33.005 -11.295 12.721 1.00 80.06 218 SER A N 1
ATOM 1691 C CA . SER A 1 218 ? 33.531 -9.935 12.868 1.00 80.06 218 SER A CA 1
ATOM 1692 C C . SER A 1 218 ? 32.528 -8.977 13.510 1.00 80.06 218 SER A C 1
ATOM 1694 O O . SER A 1 218 ? 32.915 -8.174 14.356 1.00 80.06 218 SER A O 1
ATOM 1696 N N . ILE A 1 219 ? 31.245 -9.058 13.143 1.00 75.75 219 ILE A N 1
ATOM 1697 C CA . ILE A 1 219 ? 30.188 -8.245 13.769 1.00 75.75 219 ILE A CA 1
ATOM 1698 C C . ILE A 1 219 ? 30.024 -8.632 15.243 1.00 75.75 219 ILE A C 1
ATOM 1700 O O . ILE A 1 219 ? 29.885 -7.774 16.114 1.00 75.75 219 ILE A O 1
ATOM 1704 N N . THR A 1 220 ? 30.053 -9.931 15.540 1.00 72.94 220 THR A N 1
ATOM 1705 C CA . THR A 1 220 ? 29.873 -10.446 16.904 1.00 72.94 220 THR A CA 1
ATOM 1706 C C . THR A 1 220 ? 31.045 -10.070 17.812 1.00 72.94 220 THR A C 1
ATOM 1708 O O . THR A 1 220 ? 30.825 -9.680 18.962 1.00 72.94 220 THR A O 1
ATOM 1711 N N . ASP A 1 221 ? 32.274 -10.143 17.304 1.00 73.81 221 ASP A N 1
ATOM 1712 C CA . ASP A 1 221 ? 33.491 -9.759 18.018 1.00 73.81 221 ASP A CA 1
ATOM 1713 C C . ASP A 1 221 ? 33.502 -8.257 18.318 1.00 73.81 221 ASP A C 1
ATOM 1715 O O . ASP A 1 221 ? 33.811 -7.865 19.445 1.00 73.81 221 ASP A O 1
ATOM 1719 N N . ASP A 1 222 ? 33.090 -7.418 17.363 1.00 69.88 222 ASP A N 1
ATOM 1720 C CA . ASP A 1 222 ? 32.985 -5.969 17.559 1.00 69.88 222 ASP A CA 1
ATOM 1721 C C . ASP A 1 222 ? 31.889 -5.612 18.580 1.00 69.88 222 ASP A C 1
ATOM 1723 O O . ASP A 1 222 ? 32.127 -4.884 19.549 1.00 69.88 222 ASP A O 1
ATOM 1727 N N . LEU A 1 223 ? 30.709 -6.231 18.466 1.00 64.12 223 LEU A N 1
ATOM 1728 C CA . LEU A 1 223 ? 29.630 -6.091 19.450 1.00 64.12 223 LEU A CA 1
ATOM 1729 C C . LEU A 1 223 ? 30.061 -6.529 20.860 1.00 64.12 223 LEU A C 1
ATOM 1731 O O . LEU A 1 223 ? 29.698 -5.882 21.849 1.00 64.12 223 LEU A O 1
ATOM 1735 N N . THR A 1 224 ? 30.846 -7.605 20.958 1.00 64.62 224 THR A N 1
ATOM 1736 C CA . THR A 1 224 ? 31.387 -8.118 22.225 1.00 64.62 224 THR A CA 1
ATOM 1737 C C . THR A 1 224 ? 32.432 -7.164 22.793 1.00 64.62 224 THR A C 1
ATOM 1739 O O . THR A 1 224 ? 32.355 -6.815 23.972 1.00 64.62 224 THR A O 1
ATOM 1742 N N . ALA A 1 225 ? 33.351 -6.664 21.965 1.00 59.88 225 ALA A N 1
ATOM 1743 C CA . ALA A 1 225 ? 34.367 -5.699 22.370 1.00 59.88 225 ALA A CA 1
ATOM 1744 C C . ALA A 1 225 ? 33.740 -4.401 22.905 1.00 59.88 225 ALA A C 1
ATOM 1746 O O . ALA A 1 225 ? 34.182 -3.876 23.931 1.00 59.88 225 ALA A O 1
ATOM 1747 N N . VAL A 1 226 ? 32.666 -3.910 22.276 1.00 56.44 226 VAL A N 1
ATOM 1748 C CA . VAL A 1 226 ? 31.918 -2.744 22.771 1.00 56.44 226 VAL A CA 1
ATOM 1749 C C . VAL A 1 226 ? 31.202 -3.060 24.087 1.00 56.44 226 VAL A C 1
ATOM 1751 O O . VAL A 1 226 ? 31.231 -2.245 25.013 1.00 56.44 226 VAL A O 1
ATOM 1754 N N . GLY A 1 227 ? 30.604 -4.248 24.213 1.00 48.81 227 GLY A N 1
ATOM 1755 C CA . GLY A 1 227 ? 29.989 -4.709 25.459 1.00 48.81 227 GLY A CA 1
ATOM 1756 C C . GLY A 1 227 ? 30.982 -4.768 26.627 1.00 48.81 227 GLY A C 1
ATOM 1757 O O . GLY A 1 227 ? 30.695 -4.262 27.716 1.00 48.81 227 GLY A O 1
ATOM 1758 N N . GLU A 1 228 ? 32.174 -5.319 26.398 1.00 48.38 228 GLU A N 1
ATOM 1759 C CA . GLU A 1 228 ? 33.258 -5.374 27.382 1.00 48.38 228 GLU A CA 1
ATOM 1760 C C . GLU A 1 228 ? 33.806 -3.976 27.714 1.00 48.38 228 GLU A C 1
ATOM 1762 O O . GLU A 1 228 ? 33.986 -3.641 28.888 1.00 48.38 228 GLU A O 1
ATOM 1767 N N . ALA A 1 229 ? 34.005 -3.111 26.713 1.00 39.94 229 ALA A N 1
ATOM 1768 C CA . ALA A 1 229 ? 34.460 -1.735 26.916 1.00 39.94 229 ALA A CA 1
ATOM 1769 C C . ALA A 1 229 ? 33.447 -0.895 27.714 1.00 39.94 229 ALA A C 1
ATOM 1771 O O . ALA A 1 229 ? 33.838 -0.134 28.605 1.00 39.94 229 ALA A O 1
ATOM 1772 N N . ALA A 1 230 ? 32.147 -1.072 27.460 1.00 32.91 230 ALA A N 1
ATOM 1773 C CA . ALA A 1 230 ? 31.081 -0.432 28.222 1.00 32.91 230 ALA A CA 1
ATOM 1774 C C . ALA A 1 230 ? 31.072 -0.910 29.684 1.00 32.91 230 ALA A C 1
ATOM 1776 O O . ALA A 1 230 ? 30.964 -0.084 30.589 1.00 32.91 230 ALA A O 1
ATOM 1777 N N . GLN A 1 231 ? 31.275 -2.209 29.942 1.00 37.00 231 GLN A N 1
ATOM 1778 C CA . GLN A 1 231 ? 31.408 -2.739 31.308 1.00 37.00 231 GLN A CA 1
ATOM 1779 C C . GLN A 1 231 ? 32.633 -2.180 32.050 1.00 37.00 231 GLN A C 1
ATOM 1781 O O . GLN A 1 231 ? 32.568 -1.964 33.260 1.00 37.00 231 GLN A O 1
ATOM 1786 N N . VAL A 1 232 ? 33.733 -1.902 31.343 1.00 32.69 232 VAL A N 1
ATOM 1787 C CA . VAL A 1 232 ? 34.947 -1.296 31.919 1.00 32.69 232 VAL A CA 1
ATOM 1788 C C . VAL A 1 232 ? 34.782 0.214 32.169 1.00 32.69 232 VAL A C 1
ATOM 1790 O O . VAL A 1 232 ? 35.413 0.759 33.078 1.00 32.69 232 VAL A O 1
ATOM 1793 N N . ALA A 1 233 ? 33.922 0.900 31.410 1.00 28.09 233 ALA A N 1
ATOM 1794 C CA . ALA A 1 233 ? 33.717 2.348 31.497 1.00 28.09 233 ALA A CA 1
ATOM 1795 C C . ALA A 1 233 ? 32.760 2.801 32.618 1.00 28.09 233 ALA A C 1
ATOM 1797 O O . ALA A 1 233 ? 32.769 3.982 32.975 1.00 28.09 233 ALA A O 1
ATOM 1798 N N . PHE A 1 234 ? 31.974 1.901 33.218 1.00 24.61 234 PHE A N 1
ATOM 1799 C CA . PHE A 1 234 ? 31.188 2.216 34.414 1.00 24.61 234 PHE A CA 1
ATOM 1800 C C . PHE A 1 234 ? 32.015 1.938 35.681 1.00 24.61 234 PHE A C 1
ATOM 1802 O O . PHE A 1 234 ? 32.176 0.779 36.065 1.00 24.61 234 PHE A O 1
ATOM 1809 N N . PRO A 1 235 ? 32.545 2.961 36.384 1.00 29.41 235 PRO A N 1
ATOM 1810 C CA . PRO A 1 235 ? 33.166 2.724 37.677 1.00 29.41 235 PRO A CA 1
ATOM 1811 C C . PRO A 1 235 ? 32.107 2.197 38.648 1.00 29.41 235 PRO A C 1
ATOM 1813 O O . PRO A 1 235 ? 30.974 2.680 38.652 1.00 29.41 235 PRO A O 1
ATOM 1816 N N . ASP A 1 236 ? 32.501 1.237 39.488 1.00 39.41 236 ASP A N 1
ATOM 1817 C CA . ASP A 1 236 ? 31.733 0.714 40.621 1.00 39.41 236 ASP A CA 1
ATOM 1818 C C . ASP A 1 236 ? 31.256 1.881 41.505 1.00 39.41 236 ASP A C 1
ATOM 1820 O O . ASP A 1 236 ? 31.936 2.340 42.431 1.00 39.41 236 ASP A O 1
ATOM 1824 N N . HIS A 1 237 ? 30.086 2.432 41.177 1.00 32.06 237 HIS A N 1
ATOM 1825 C CA . HIS A 1 237 ? 29.402 3.421 41.986 1.00 32.06 237 HIS A CA 1
ATOM 1826 C C . HIS A 1 237 ? 28.757 2.687 43.152 1.00 32.06 237 HIS A C 1
ATOM 1828 O O . HIS A 1 237 ? 27.560 2.435 43.172 1.00 32.06 237 HIS A O 1
ATOM 1834 N N . GLY A 1 238 ? 29.613 2.361 44.121 1.00 34.50 238 GLY A N 1
ATOM 1835 C CA . GLY A 1 238 ? 29.309 2.092 45.515 1.00 34.50 238 GLY A CA 1
ATOM 1836 C C . GLY A 1 238 ? 27.997 1.362 45.758 1.00 34.50 238 GLY A C 1
ATOM 1837 O O . GLY A 1 238 ? 26.962 2.003 45.940 1.00 34.50 238 GLY A O 1
ATOM 1838 N N . LYS A 1 239 ? 28.088 0.037 45.917 1.00 39.38 239 LYS A N 1
ATOM 1839 C CA . LYS A 1 239 ? 27.095 -0.773 46.633 1.00 39.38 239 LYS A CA 1
ATOM 1840 C C . LYS A 1 239 ? 26.551 -0.010 47.846 1.00 39.38 239 LYS A C 1
ATOM 1842 O O . LYS A 1 239 ? 27.220 0.117 48.873 1.00 39.38 239 LYS A O 1
ATOM 1847 N N . LYS A 1 240 ? 25.320 0.483 47.726 1.00 38.28 240 LYS A N 1
ATOM 1848 C CA . LYS A 1 240 ? 24.445 0.742 48.863 1.00 38.28 240 LYS A CA 1
ATOM 1849 C C . LYS A 1 240 ? 23.396 -0.350 48.872 1.00 38.28 240 LYS A C 1
ATOM 1851 O O . LYS A 1 240 ? 22.702 -0.558 47.884 1.00 38.28 240 LYS A O 1
ATOM 1856 N N . ASP A 1 241 ? 23.340 -1.031 50.005 1.00 42.62 241 ASP A N 1
ATOM 1857 C CA . ASP A 1 241 ? 22.361 -2.051 50.341 1.00 42.62 241 ASP A CA 1
ATOM 1858 C C . ASP A 1 241 ? 20.943 -1.580 49.995 1.00 42.62 241 ASP A C 1
ATOM 1860 O O . ASP A 1 241 ? 20.481 -0.552 50.497 1.00 42.62 241 ASP A O 1
ATOM 1864 N N . GLY A 1 242 ? 20.259 -2.332 49.137 1.00 37.78 242 GLY A N 1
ATOM 1865 C CA . GLY A 1 242 ? 18.887 -2.029 48.750 1.00 37.78 242 GLY A CA 1
ATOM 1866 C C . GLY A 1 242 ? 18.519 -2.617 47.399 1.00 37.78 242 GLY A C 1
ATOM 1867 O O . GLY A 1 242 ? 18.520 -1.909 46.403 1.00 37.78 242 GLY A O 1
ATOM 1868 N N . ASP A 1 243 ? 18.248 -3.920 47.411 1.00 43.62 243 ASP A N 1
ATOM 1869 C CA . ASP A 1 243 ? 17.344 -4.653 46.518 1.00 43.62 243 ASP A CA 1
ATOM 1870 C C . ASP A 1 243 ? 16.830 -3.891 45.278 1.00 43.62 243 ASP A C 1
ATOM 1872 O O . ASP A 1 243 ? 15.888 -3.100 45.339 1.00 43.62 243 ASP A O 1
ATOM 1876 N N . SER A 1 244 ? 17.474 -4.148 44.142 1.00 30.86 244 SER A N 1
ATOM 1877 C CA . SER A 1 244 ? 16.880 -4.005 42.813 1.00 30.86 244 SER A CA 1
ATOM 1878 C C . SER A 1 244 ? 17.633 -4.916 41.845 1.00 30.86 244 SER A C 1
ATOM 1880 O O . SER A 1 244 ? 18.641 -4.544 41.250 1.00 30.86 244 SER A O 1
ATOM 1882 N N . SER A 1 245 ? 17.147 -6.146 41.688 1.00 30.64 245 SER A N 1
ATOM 1883 C CA . SER A 1 245 ? 17.398 -6.925 40.476 1.00 30.64 245 SER A CA 1
ATOM 1884 C C . SER A 1 245 ? 16.635 -6.255 39.329 1.00 30.64 245 SER A C 1
ATOM 1886 O O . SER A 1 245 ? 15.513 -6.637 39.005 1.00 30.64 245 SER A O 1
ATOM 1888 N N . GLY A 1 246 ? 17.201 -5.178 38.784 1.00 28.02 246 GLY A N 1
ATOM 1889 C CA . GLY A 1 246 ? 16.760 -4.626 37.512 1.00 28.02 246 GLY A CA 1
ATOM 1890 C C . GLY A 1 246 ? 17.246 -5.553 36.410 1.00 28.02 246 GLY A C 1
ATOM 1891 O O . GLY A 1 246 ? 18.413 -5.502 36.036 1.00 28.02 246 GLY A O 1
ATOM 1892 N N . GLU A 1 247 ? 16.375 -6.443 35.950 1.00 27.84 247 GLU A N 1
ATOM 1893 C CA . GLU A 1 247 ? 16.591 -7.219 34.735 1.00 27.84 247 GLU A CA 1
ATOM 1894 C C . GLU A 1 247 ? 16.640 -6.231 33.563 1.00 27.84 247 GLU A C 1
ATOM 1896 O O . GLU A 1 247 ? 15.675 -5.510 33.299 1.00 27.84 247 GLU A O 1
ATOM 1901 N N . VAL A 1 248 ? 17.803 -6.118 32.918 1.00 29.31 248 VAL A N 1
ATOM 1902 C CA . VAL A 1 248 ? 17.937 -5.366 31.671 1.00 29.31 248 VAL A CA 1
ATOM 1903 C C . VAL A 1 248 ? 17.278 -6.215 30.592 1.00 29.31 248 VAL A C 1
ATOM 1905 O O . VAL A 1 248 ? 17.871 -7.167 30.094 1.00 29.31 248 VAL A O 1
ATOM 1908 N N . VAL A 1 249 ? 16.027 -5.894 30.273 1.00 30.03 249 VAL A N 1
ATOM 1909 C CA . VAL A 1 249 ? 15.337 -6.441 29.104 1.00 30.03 249 VAL A CA 1
ATOM 1910 C C . VAL A 1 249 ? 15.903 -5.717 27.887 1.00 30.03 249 VAL A C 1
ATOM 1912 O O . VAL A 1 249 ? 15.649 -4.529 27.698 1.00 30.03 249 VAL A O 1
ATOM 1915 N N . VAL A 1 250 ? 16.730 -6.411 27.109 1.00 32.75 250 VAL A N 1
ATOM 1916 C CA . VAL A 1 250 ? 17.156 -5.949 25.785 1.00 32.75 250 VAL A CA 1
ATOM 1917 C C . VAL A 1 250 ? 16.118 -6.467 24.794 1.00 32.75 250 VAL A C 1
ATOM 1919 O O . VAL A 1 250 ? 15.828 -7.664 24.801 1.00 32.75 250 VAL A O 1
ATOM 1922 N N . ASP A 1 251 ? 15.528 -5.573 23.999 1.00 32.19 251 ASP A N 1
ATOM 1923 C CA . ASP A 1 251 ? 14.540 -5.940 22.981 1.00 32.19 251 ASP A CA 1
ATOM 1924 C C . ASP A 1 251 ? 15.126 -6.981 22.004 1.00 32.19 251 ASP A C 1
ATOM 1926 O O . ASP A 1 251 ? 16.297 -6.869 21.616 1.00 32.19 251 ASP A O 1
ATOM 1930 N N . PRO A 1 252 ? 14.351 -8.005 21.599 1.00 35.91 252 PRO A N 1
ATOM 1931 C CA . PRO A 1 252 ? 14.801 -8.966 20.607 1.00 35.91 252 PRO A CA 1
ATOM 1932 C C . PRO A 1 252 ? 15.007 -8.261 19.263 1.00 35.91 252 PRO A C 1
ATOM 1934 O O . PRO A 1 252 ? 14.091 -7.652 18.714 1.00 35.91 252 PRO A O 1
ATOM 1937 N N . VAL A 1 253 ? 16.219 -8.373 18.725 1.00 38.31 253 VAL A N 1
ATOM 1938 C CA . VAL A 1 253 ? 16.531 -7.997 17.344 1.00 38.31 253 VAL A CA 1
ATOM 1939 C C . VAL A 1 253 ? 16.203 -9.212 16.483 1.00 38.31 253 VAL A C 1
ATOM 1941 O O . VAL A 1 253 ? 16.838 -10.259 16.622 1.00 38.31 253 VAL A O 1
ATOM 1944 N N . ALA A 1 254 ? 15.166 -9.096 15.655 1.00 36.28 254 ALA A N 1
ATOM 1945 C CA . ALA A 1 254 ? 14.832 -10.093 14.647 1.00 36.28 254 ALA A CA 1
ATOM 1946 C C . ALA A 1 254 ? 15.607 -9.778 13.365 1.00 36.28 254 ALA A C 1
ATOM 1948 O O . ALA A 1 254 ? 15.549 -8.650 12.879 1.00 36.28 254 ALA A O 1
ATOM 1949 N N . VAL A 1 255 ? 16.318 -10.769 12.830 1.00 41.91 255 VAL A N 1
ATOM 1950 C CA . VAL A 1 255 ? 16.969 -10.692 11.520 1.00 41.91 255 VAL A CA 1
ATOM 1951 C C . VAL A 1 255 ? 16.267 -11.689 10.606 1.00 41.91 255 VAL A C 1
ATOM 1953 O O . VAL A 1 255 ? 16.224 -12.886 10.900 1.00 41.91 255 VAL A O 1
ATOM 1956 N N . ILE A 1 256 ? 15.695 -11.188 9.514 1.00 37.72 256 ILE A N 1
ATOM 1957 C CA . ILE A 1 256 ? 15.104 -12.000 8.449 1.00 37.72 256 ILE A CA 1
ATOM 1958 C C . ILE A 1 256 ? 16.002 -11.815 7.232 1.00 37.72 256 ILE A C 1
ATOM 1960 O O . ILE A 1 256 ? 16.231 -10.683 6.815 1.00 37.72 256 ILE A O 1
ATOM 1964 N N . SER A 1 257 ? 16.527 -12.916 6.704 1.00 40.16 257 SER A N 1
ATOM 1965 C CA . SER A 1 257 ? 17.294 -12.934 5.462 1.00 40.16 257 SER A CA 1
ATOM 1966 C C . SER A 1 257 ? 16.557 -13.805 4.451 1.00 40.16 257 SER A C 1
ATOM 1968 O O . SER A 1 257 ? 16.003 -14.848 4.812 1.00 40.16 257 SER A O 1
ATOM 1970 N N . TRP A 1 258 ? 16.519 -13.351 3.202 1.00 35.53 258 TRP A N 1
ATOM 1971 C CA . TRP A 1 258 ? 15.909 -14.053 2.081 1.00 35.53 258 TRP A CA 1
ATOM 1972 C C . TRP A 1 258 ? 16.932 -14.087 0.946 1.00 35.53 258 TRP A C 1
ATOM 1974 O O . TRP A 1 258 ? 17.417 -13.040 0.528 1.00 35.53 258 TRP A O 1
ATOM 1984 N N . SER A 1 259 ? 17.281 -15.283 0.476 1.00 41.06 259 SER A N 1
ATOM 1985 C CA . SER A 1 259 ? 17.959 -15.481 -0.807 1.00 41.06 259 SER A CA 1
ATOM 1986 C C . SER A 1 259 ? 17.339 -16.696 -1.493 1.00 41.06 259 SER A C 1
ATOM 1988 O O . SER A 1 259 ? 16.900 -17.619 -0.803 1.00 41.06 259 SER A O 1
ATOM 1990 N N . GLU A 1 260 ? 17.294 -16.702 -2.828 1.00 38.44 260 GLU A N 1
ATOM 1991 C CA . GLU A 1 260 ? 16.600 -17.741 -3.610 1.00 38.44 260 GLU A CA 1
ATOM 1992 C C . GLU A 1 260 ? 17.139 -19.166 -3.369 1.00 38.44 260 GLU A C 1
ATOM 1994 O O . GLU A 1 260 ? 16.410 -20.137 -3.575 1.00 38.44 260 GLU A O 1
ATOM 1999 N N . ASP A 1 261 ? 18.374 -19.299 -2.873 1.00 42.91 261 ASP A N 1
ATOM 2000 C CA . ASP A 1 261 ? 19.053 -20.588 -2.711 1.00 42.91 261 ASP A CA 1
ATOM 2001 C C . ASP A 1 261 ? 19.231 -21.039 -1.252 1.00 42.91 261 ASP A C 1
ATOM 2003 O O . ASP A 1 261 ? 19.449 -22.228 -1.011 1.00 42.91 261 ASP A O 1
ATOM 2007 N N . VAL A 1 262 ? 19.146 -20.137 -0.263 1.00 44.78 262 VAL A N 1
ATOM 2008 C CA . VAL A 1 262 ? 19.295 -20.505 1.155 1.00 44.78 262 VAL A CA 1
ATOM 2009 C C . VAL A 1 262 ? 18.471 -19.596 2.067 1.00 44.78 262 VAL A C 1
ATOM 2011 O O . VAL A 1 262 ? 18.632 -18.375 2.075 1.00 44.78 262 VAL A O 1
ATOM 2014 N N . ASN A 1 263 ? 17.612 -20.212 2.882 1.00 51.06 263 ASN A N 1
ATOM 2015 C CA . ASN A 1 263 ? 16.830 -19.537 3.913 1.00 51.06 263 ASN A CA 1
ATOM 2016 C C . ASN A 1 263 ? 17.552 -19.633 5.260 1.00 51.06 263 ASN A C 1
ATOM 2018 O O . ASN A 1 263 ? 17.632 -20.725 5.833 1.00 51.06 263 ASN A O 1
ATOM 2022 N N . PHE A 1 264 ? 18.008 -18.498 5.796 1.00 46.00 264 PHE A N 1
ATOM 2023 C CA . PHE A 1 264 ? 18.468 -18.423 7.180 1.00 46.00 264 PHE A CA 1
ATOM 2024 C C . PHE A 1 264 ? 17.609 -17.477 8.017 1.00 46.00 264 PHE A C 1
ATOM 2026 O O . PHE A 1 264 ? 17.280 -16.368 7.606 1.00 46.00 264 PHE A O 1
ATOM 2033 N N . THR A 1 265 ? 17.276 -17.896 9.235 1.00 47.12 265 THR A N 1
ATOM 2034 C CA . THR A 1 265 ? 16.713 -17.010 10.264 1.00 47.12 265 THR A CA 1
ATOM 2035 C C . THR A 1 265 ? 17.737 -16.853 11.376 1.00 47.12 265 THR A C 1
ATOM 2037 O O . THR A 1 265 ? 18.250 -17.856 11.870 1.00 47.12 265 THR A O 1
ATOM 2040 N N . VAL A 1 266 ? 18.029 -15.619 11.797 1.00 45.75 266 VAL A N 1
ATOM 2041 C CA . VAL A 1 266 ? 18.911 -15.370 12.946 1.00 45.75 266 VAL A CA 1
ATOM 2042 C C . VAL A 1 266 ? 18.116 -14.696 14.055 1.00 45.75 266 VAL A C 1
ATOM 2044 O O . VAL A 1 266 ? 17.576 -13.602 13.893 1.00 45.75 266 VAL A O 1
ATOM 2047 N N . ILE A 1 267 ? 18.035 -15.366 15.202 1.00 46.44 267 ILE A N 1
ATOM 2048 C CA . ILE A 1 267 ? 17.301 -14.896 16.377 1.00 46.44 267 ILE A CA 1
ATOM 2049 C C . ILE A 1 267 ? 18.302 -14.652 17.497 1.00 46.44 267 ILE A C 1
ATOM 2051 O O . ILE A 1 267 ? 19.012 -15.565 17.922 1.00 46.44 267 ILE A O 1
ATOM 2055 N N . LYS A 1 268 ? 18.341 -13.427 18.021 1.00 47.12 268 LYS A N 1
ATOM 2056 C CA . LYS A 1 268 ? 19.084 -13.136 19.247 1.00 47.12 268 LYS A CA 1
ATOM 2057 C C . LYS A 1 268 ? 18.291 -13.646 20.450 1.00 47.12 268 LYS A C 1
ATOM 2059 O O . LYS A 1 268 ? 17.191 -13.162 20.709 1.00 47.12 268 LYS A O 1
ATOM 2064 N N . THR A 1 269 ? 18.830 -14.624 21.174 1.00 45.38 269 THR A N 1
ATOM 2065 C CA . THR A 1 269 ? 18.125 -15.257 22.301 1.00 45.38 269 THR A CA 1
ATOM 2066 C C . THR A 1 269 ? 18.462 -14.607 23.640 1.00 45.38 269 THR A C 1
ATOM 2068 O O . THR A 1 269 ? 17.609 -14.580 24.524 1.00 45.38 269 THR A O 1
ATOM 2071 N N . ASP A 1 270 ? 19.674 -14.057 23.792 1.00 45.22 270 ASP A N 1
ATOM 2072 C CA . ASP A 1 270 ? 20.081 -13.251 24.951 1.00 45.22 270 ASP A CA 1
ATOM 2073 C C . ASP A 1 270 ? 21.305 -12.354 24.654 1.00 45.22 270 ASP A C 1
ATOM 2075 O O . ASP A 1 270 ? 21.676 -12.122 23.502 1.00 45.22 270 ASP A O 1
ATOM 2079 N N . ALA A 1 271 ? 21.909 -11.791 25.708 1.00 40.94 271 ALA A N 1
ATOM 2080 C CA . ALA A 1 271 ? 23.018 -10.842 25.631 1.00 40.94 271 ALA A CA 1
ATOM 2081 C C . ALA A 1 271 ? 24.288 -11.394 24.959 1.00 40.94 271 ALA A C 1
ATOM 2083 O O . ALA A 1 271 ? 25.090 -10.593 24.484 1.00 40.94 271 ALA A O 1
ATOM 2084 N N . SER A 1 272 ? 24.470 -12.715 24.912 1.00 39.34 272 SER A N 1
ATOM 2085 C CA . SER A 1 272 ? 25.683 -13.364 24.396 1.00 39.34 272 SER A CA 1
ATOM 2086 C C . SER A 1 272 ? 25.411 -14.464 23.370 1.00 39.34 272 SER A C 1
ATOM 2088 O O . SER A 1 272 ? 26.353 -15.110 22.920 1.00 39.34 272 SER A O 1
ATOM 2090 N N . THR A 1 273 ? 24.147 -14.703 23.016 1.00 41.53 273 THR A N 1
ATOM 2091 C CA . THR A 1 273 ? 23.759 -15.886 22.243 1.00 41.53 273 THR A CA 1
ATOM 2092 C C . THR A 1 273 ? 22.885 -15.516 21.051 1.00 41.53 273 THR A C 1
ATOM 2094 O O . THR A 1 273 ? 21.863 -14.833 21.182 1.00 41.53 273 THR A O 1
ATOM 2097 N N . PHE A 1 274 ? 23.281 -16.029 19.889 1.00 46.66 274 PHE A N 1
ATOM 2098 C CA . PHE A 1 274 ? 22.502 -16.019 18.658 1.00 46.66 274 PHE A CA 1
ATOM 2099 C C . PHE A 1 274 ? 22.143 -17.458 18.286 1.00 46.66 274 PHE A C 1
ATOM 2101 O O . PHE A 1 274 ? 22.941 -18.374 18.483 1.00 46.66 274 PHE A O 1
ATOM 2108 N N . ALA A 1 275 ? 20.948 -17.649 17.737 1.00 45.19 275 ALA A N 1
ATOM 2109 C CA . ALA A 1 275 ? 20.541 -18.884 17.089 1.00 45.19 275 ALA A CA 1
ATOM 2110 C C . ALA A 1 275 ? 20.408 -18.622 15.588 1.00 45.19 275 ALA A C 1
ATOM 2112 O O . ALA A 1 275 ? 19.680 -17.714 15.188 1.00 45.19 275 ALA A O 1
ATOM 2113 N N . VAL A 1 276 ? 21.117 -19.407 14.779 1.00 45.88 276 VAL A N 1
ATOM 2114 C CA . VAL A 1 276 ? 21.030 -19.391 13.315 1.00 45.88 276 VAL A CA 1
ATOM 2115 C C . VAL A 1 276 ? 20.295 -20.656 12.890 1.00 45.88 276 VAL A C 1
ATOM 2117 O O . VAL A 1 276 ? 20.671 -21.756 13.293 1.00 45.88 276 VAL A O 1
ATOM 2120 N N . PHE A 1 277 ? 19.238 -20.500 12.105 1.00 49.28 277 PHE A N 1
ATOM 2121 C CA . PHE A 1 277 ? 18.432 -21.597 11.583 1.00 49.28 277 PHE A CA 1
ATOM 2122 C C . PHE A 1 277 ? 18.603 -21.653 10.076 1.00 49.28 277 PHE A C 1
ATOM 2124 O O . PHE A 1 277 ? 18.357 -20.643 9.429 1.00 49.28 277 PHE A O 1
ATOM 2131 N N . GLN A 1 278 ? 18.974 -22.809 9.533 1.00 47.78 278 GLN A N 1
ATOM 2132 C CA . GLN A 1 278 ? 18.882 -23.102 8.105 1.00 47.78 278 GLN A CA 1
ATOM 2133 C C . GLN A 1 278 ? 17.544 -23.799 7.847 1.00 47.78 278 GLN A C 1
ATOM 2135 O O . GLN A 1 278 ? 17.219 -24.771 8.532 1.00 47.78 278 GLN A O 1
ATOM 2140 N N . ILE A 1 279 ? 16.743 -23.291 6.912 1.00 52.25 279 ILE A N 1
ATOM 2141 C CA . ILE A 1 279 ? 15.473 -23.920 6.532 1.00 52.25 279 ILE A CA 1
ATOM 2142 C C . ILE A 1 279 ? 15.700 -24.659 5.215 1.00 52.25 279 ILE A C 1
ATOM 2144 O O . ILE A 1 279 ? 15.608 -24.066 4.142 1.00 52.25 279 ILE A O 1
ATOM 2148 N N . ASP A 1 280 ? 16.006 -25.953 5.318 1.00 41.47 280 ASP A N 1
ATOM 2149 C CA . ASP A 1 280 ? 16.328 -26.795 4.158 1.00 41.47 280 ASP A CA 1
ATOM 2150 C C . ASP A 1 280 ? 15.091 -27.204 3.337 1.00 41.47 280 ASP A C 1
ATOM 2152 O O . ASP A 1 280 ? 15.212 -27.491 2.149 1.00 41.47 280 ASP A O 1
ATOM 2156 N N . GLU A 1 281 ? 13.885 -27.197 3.926 1.00 46.91 281 GLU A N 1
ATOM 2157 C CA . GLU A 1 281 ? 12.636 -27.513 3.217 1.00 46.91 281 GLU A CA 1
ATOM 2158 C C . GLU A 1 281 ? 11.455 -26.656 3.734 1.00 46.91 281 GLU A C 1
ATOM 2160 O O . GLU A 1 281 ? 11.027 -26.824 4.879 1.00 46.91 281 GLU A O 1
ATOM 2165 N N . PRO A 1 282 ? 10.866 -25.763 2.914 1.00 42.53 282 PRO A N 1
ATOM 2166 C CA . PRO A 1 282 ? 9.810 -24.837 3.349 1.00 42.53 282 PRO A CA 1
ATOM 2167 C C . PRO A 1 282 ? 8.442 -25.490 3.655 1.00 42.53 282 PRO A C 1
ATOM 2169 O O . PRO A 1 282 ? 7.517 -24.803 4.088 1.00 42.53 282 PRO A O 1
ATOM 2172 N N . GLU A 1 283 ? 8.279 -26.806 3.463 1.00 40.66 283 GLU A N 1
ATOM 2173 C CA . GLU A 1 283 ? 6.984 -27.499 3.597 1.00 40.66 283 GLU A CA 1
ATOM 2174 C C . GLU A 1 283 ? 6.696 -28.085 4.998 1.00 40.66 283 GLU A C 1
ATOM 2176 O O . GLU A 1 283 ? 5.584 -28.556 5.247 1.00 40.66 283 GLU A O 1
ATOM 2181 N N . GLN A 1 284 ? 7.637 -28.035 5.949 1.00 40.84 284 GLN A N 1
ATOM 2182 C CA . GLN A 1 284 ? 7.429 -28.546 7.314 1.00 40.84 284 GLN A CA 1
ATOM 2183 C C . GLN A 1 284 ? 7.214 -27.418 8.329 1.00 40.84 284 GLN A C 1
ATOM 2185 O O . GLN A 1 284 ? 8.084 -27.095 9.134 1.00 40.84 284 GLN A O 1
ATOM 2190 N N . TRP A 1 285 ? 6.018 -26.832 8.336 1.00 39.44 285 TRP A N 1
ATOM 2191 C CA . TRP A 1 285 ? 5.605 -25.966 9.441 1.00 39.44 285 TRP A CA 1
ATOM 2192 C C . TRP A 1 285 ? 5.263 -26.818 10.672 1.00 39.44 285 TRP A C 1
ATOM 2194 O O . TRP A 1 285 ? 4.312 -27.600 10.661 1.00 39.44 285 TRP A O 1
ATOM 2204 N N . VAL A 1 286 ? 6.044 -26.672 11.744 1.00 36.34 286 VAL A N 1
ATOM 2205 C CA . VAL A 1 286 ? 5.734 -27.231 13.069 1.00 36.34 286 VAL A CA 1
ATOM 2206 C C . VAL A 1 286 ? 4.692 -26.326 13.734 1.00 36.34 286 VAL A C 1
ATOM 2208 O O . VAL A 1 286 ? 4.916 -25.129 13.886 1.00 36.34 286 VAL A O 1
ATOM 2211 N N . GLU A 1 287 ? 3.546 -26.892 14.125 1.00 35.38 287 GLU A N 1
ATOM 2212 C CA . GLU A 1 287 ? 2.365 -26.150 14.612 1.00 35.38 287 GLU A CA 1
ATOM 2213 C C . GLU A 1 287 ? 2.554 -25.422 15.965 1.00 35.38 287 GLU A C 1
ATOM 2215 O O . GLU A 1 287 ? 1.649 -24.705 16.392 1.00 35.38 287 GLU A O 1
ATOM 2220 N N . ASP A 1 288 ? 3.699 -25.555 16.646 1.00 37.56 288 ASP A N 1
ATOM 2221 C CA . ASP A 1 288 ? 3.947 -24.887 17.931 1.00 37.56 288 ASP A CA 1
ATOM 2222 C C . ASP A 1 288 ? 5.431 -24.490 18.113 1.00 37.56 288 ASP A C 1
ATOM 2224 O O . ASP A 1 288 ? 6.292 -25.364 18.272 1.00 37.56 288 ASP A O 1
ATOM 2228 N N . PRO A 1 289 ? 5.765 -23.181 18.143 1.00 35.94 289 PRO A N 1
ATOM 2229 C CA . PRO A 1 289 ? 7.128 -22.700 18.369 1.00 35.94 289 PRO A CA 1
ATOM 2230 C C . PRO A 1 289 ? 7.729 -23.175 19.697 1.00 35.94 289 PRO A C 1
ATOM 2232 O O . PRO A 1 289 ? 8.947 -23.221 19.828 1.00 35.94 289 PRO A O 1
ATOM 2235 N N . ILE A 1 290 ? 6.906 -23.533 20.693 1.00 34.44 290 ILE A N 1
ATOM 2236 C CA . ILE A 1 290 ? 7.367 -23.901 22.041 1.00 34.44 290 ILE A CA 1
ATOM 2237 C C . ILE A 1 290 ? 7.980 -25.308 22.086 1.00 34.44 290 ILE A C 1
ATOM 2239 O O . ILE A 1 290 ? 8.894 -25.549 22.881 1.00 34.44 290 ILE A O 1
ATOM 2243 N N . ASP A 1 291 ? 7.529 -26.231 21.236 1.00 34.34 291 ASP A N 1
ATOM 2244 C CA . ASP A 1 291 ? 8.067 -27.596 21.209 1.00 34.34 291 ASP A CA 1
ATOM 2245 C C . ASP A 1 291 ? 9.426 -27.674 20.490 1.00 34.34 291 ASP A C 1
ATOM 2247 O O . ASP A 1 291 ? 10.275 -28.479 20.879 1.00 34.34 291 ASP A O 1
ATOM 2251 N N . VAL A 1 292 ? 9.711 -26.732 19.579 1.00 41.91 292 VAL A N 1
ATOM 2252 C CA . VAL A 1 292 ? 11.042 -26.539 18.967 1.00 41.91 292 VAL A CA 1
ATOM 2253 C C . VAL A 1 292 ? 12.114 -26.258 20.032 1.00 41.91 292 VAL A C 1
ATOM 2255 O O . VAL A 1 292 ? 13.243 -26.734 19.924 1.00 41.91 292 VAL A O 1
ATOM 2258 N N . PHE A 1 293 ? 11.768 -25.574 21.129 1.00 36.44 293 PHE A N 1
ATOM 2259 C CA . PHE A 1 293 ? 12.734 -25.221 22.178 1.00 36.44 293 PHE A CA 1
ATOM 2260 C C . PHE A 1 293 ? 13.163 -26.389 23.078 1.00 36.44 293 PHE A C 1
ATOM 2262 O O . PHE A 1 293 ? 14.190 -26.281 23.749 1.00 36.44 293 PHE A O 1
ATOM 2269 N N . LYS A 1 294 ? 12.417 -27.503 23.131 1.00 35.00 294 LYS A N 1
ATOM 2270 C CA . LYS A 1 294 ? 12.756 -28.632 24.023 1.00 35.00 294 LYS A CA 1
ATOM 2271 C C . LYS A 1 294 ? 13.697 -29.651 23.387 1.00 35.00 294 LYS A C 1
ATOM 2273 O O . LYS A 1 294 ? 14.518 -30.217 24.106 1.00 35.00 294 LYS A O 1
ATOM 2278 N N . ASP A 1 295 ? 13.627 -29.826 22.070 1.00 37.97 295 ASP A N 1
ATOM 2279 C CA . ASP A 1 295 ? 14.485 -30.762 21.329 1.00 37.97 295 ASP A CA 1
ATOM 2280 C C . ASP A 1 295 ? 15.779 -30.104 20.793 1.00 37.97 295 ASP A C 1
ATOM 2282 O O . ASP A 1 295 ? 16.720 -30.792 20.385 1.00 37.97 295 ASP A O 1
ATOM 2286 N N . LEU A 1 296 ? 15.887 -28.772 20.899 1.00 39.59 296 LEU A N 1
ATOM 2287 C CA . LEU A 1 296 ? 16.985 -27.945 20.375 1.00 39.59 296 LEU A CA 1
ATOM 2288 C C . LEU A 1 296 ? 18.379 -28.303 20.929 1.00 39.59 296 LEU A C 1
ATOM 2290 O O . LEU A 1 296 ? 19.379 -28.224 20.219 1.00 39.59 296 LEU A O 1
ATOM 2294 N N . GLY A 1 297 ? 18.459 -28.744 22.189 1.00 35.28 297 GLY A N 1
ATOM 2295 C CA . GLY A 1 297 ? 19.735 -29.091 22.829 1.00 35.28 297 GLY A CA 1
ATOM 2296 C C . GLY A 1 297 ? 20.375 -30.382 22.303 1.00 35.28 297 GLY A C 1
ATOM 2297 O O . GLY A 1 297 ? 21.587 -30.553 22.411 1.00 35.28 297 GLY A O 1
ATOM 2298 N N . ALA A 1 298 ? 19.579 -31.288 21.726 1.00 37.25 298 ALA A N 1
ATOM 2299 C CA . ALA A 1 298 ? 20.074 -32.535 21.145 1.00 37.25 298 ALA A CA 1
ATOM 2300 C C . ALA A 1 298 ? 20.412 -32.385 19.650 1.00 37.25 298 ALA A C 1
ATOM 2302 O O . ALA A 1 298 ? 21.339 -33.038 19.174 1.00 37.25 298 ALA A O 1
ATOM 2303 N N . GLY A 1 299 ? 19.705 -31.501 18.934 1.00 36.84 299 GLY A N 1
ATOM 2304 C CA . GLY A 1 299 ? 19.936 -31.229 17.511 1.00 36.84 299 GLY A CA 1
ATOM 2305 C C . GLY A 1 299 ? 21.240 -30.475 17.229 1.00 36.84 299 GLY A C 1
ATOM 2306 O O . GLY A 1 299 ? 21.974 -30.850 16.320 1.00 36.84 299 GLY A O 1
ATOM 2307 N N . LEU A 1 300 ? 21.588 -29.482 18.056 1.00 35.28 300 LEU A N 1
ATOM 2308 C CA . LEU A 1 300 ? 22.803 -28.665 17.886 1.00 35.28 300 LEU A CA 1
ATOM 2309 C C . LEU A 1 300 ? 24.111 -29.469 18.003 1.00 35.28 300 LEU A C 1
ATOM 2311 O O . LEU A 1 300 ? 25.068 -29.208 17.281 1.00 35.28 300 LEU A O 1
ATOM 2315 N N . LEU A 1 301 ? 24.141 -30.486 18.871 1.00 38.34 301 LEU A N 1
ATOM 2316 C CA . LEU A 1 301 ? 25.283 -31.401 19.009 1.00 38.34 301 LEU A CA 1
ATOM 2317 C C . LEU A 1 301 ? 25.382 -32.400 17.850 1.00 38.34 301 LEU A C 1
ATOM 2319 O O . LEU A 1 301 ? 26.479 -32.848 17.533 1.00 38.34 301 LEU A O 1
ATOM 2323 N N . ALA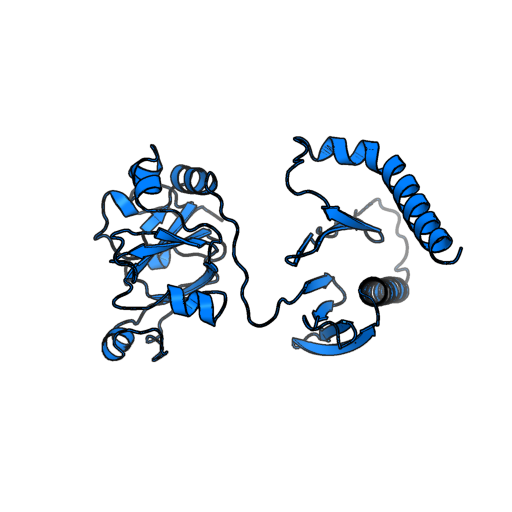 A 1 302 ? 24.257 -32.749 17.223 1.00 39.72 302 ALA A N 1
ATOM 2324 C CA . ALA A 1 302 ? 24.237 -33.634 16.064 1.00 39.72 302 ALA A CA 1
ATOM 2325 C C . ALA A 1 302 ? 24.677 -32.902 14.787 1.00 39.72 302 ALA A C 1
ATOM 2327 O O . ALA A 1 302 ? 25.467 -33.459 14.036 1.00 39.72 302 ALA A O 1
ATOM 2328 N N . LEU A 1 303 ? 24.239 -31.651 14.586 1.00 39.97 303 LEU A N 1
ATOM 2329 C CA . LEU A 1 303 ? 24.585 -30.842 13.411 1.00 39.97 303 LEU A CA 1
ATOM 2330 C C . LEU A 1 303 ? 26.073 -30.459 13.392 1.00 39.97 303 LEU A C 1
ATOM 2332 O O . LEU A 1 303 ? 26.733 -30.617 12.372 1.00 39.97 303 LEU A O 1
ATOM 2336 N N . ALA A 1 304 ? 26.629 -30.046 14.538 1.00 39.97 304 ALA A N 1
ATOM 2337 C CA . ALA A 1 304 ? 28.061 -29.757 14.660 1.00 39.97 304 ALA A CA 1
ATOM 2338 C C . ALA A 1 304 ? 28.922 -30.999 14.369 1.00 39.97 304 AL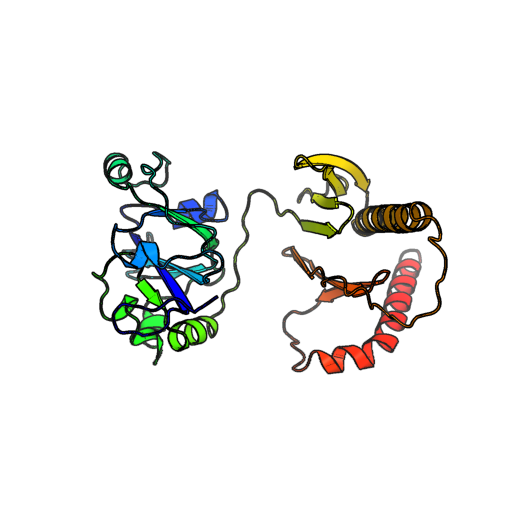A A C 1
ATOM 2340 O O . ALA A 1 304 ? 29.921 -30.916 13.665 1.00 39.97 304 ALA A O 1
ATOM 2341 N N . HIS A 1 305 ? 28.488 -32.171 14.841 1.00 41.22 305 HIS A N 1
ATOM 2342 C CA . HIS A 1 305 ? 29.186 -33.433 14.597 1.00 41.22 305 HIS A CA 1
ATOM 2343 C C . HIS A 1 305 ? 29.002 -33.947 13.158 1.00 41.22 305 HIS A C 1
ATOM 2345 O O . HIS A 1 305 ? 29.774 -34.790 12.714 1.00 41.22 305 HIS A O 1
ATOM 2351 N N . GLN A 1 306 ? 27.975 -33.494 12.436 1.00 42.16 306 GLN A N 1
ATOM 2352 C CA . GLN A 1 306 ? 27.729 -33.866 11.043 1.00 42.16 306 GLN A CA 1
ATOM 2353 C C . GLN A 1 306 ? 28.551 -32.986 10.089 1.00 42.16 306 GLN A C 1
ATOM 2355 O O . GLN A 1 306 ? 29.189 -33.515 9.187 1.00 42.16 306 GLN A O 1
ATOM 2360 N N . LEU A 1 307 ? 28.651 -31.684 10.375 1.00 42.19 307 LEU A N 1
ATOM 2361 C CA . LEU A 1 307 ? 29.516 -30.750 9.645 1.00 42.19 307 LEU A CA 1
ATOM 2362 C C . LEU A 1 307 ? 31.015 -31.062 9.829 1.00 42.19 307 LEU A C 1
ATOM 2364 O O . LEU A 1 307 ? 31.770 -30.974 8.869 1.00 42.19 307 LEU A O 1
ATOM 2368 N N . GLU A 1 308 ? 31.445 -31.513 11.017 1.00 47.78 308 GLU A N 1
ATOM 2369 C CA . GLU A 1 308 ? 32.826 -31.993 11.235 1.00 47.78 308 GLU A CA 1
ATOM 2370 C C . GLU A 1 308 ? 33.141 -33.304 10.484 1.00 47.78 308 GLU A C 1
ATOM 2372 O O . GLU A 1 308 ? 34.297 -33.563 10.155 1.00 47.78 308 GLU A O 1
ATOM 2377 N N . LEU A 1 309 ? 32.135 -34.147 10.211 1.00 44.88 309 LEU A N 1
ATOM 2378 C CA . LEU A 1 309 ? 32.323 -35.409 9.482 1.00 44.88 309 LEU A CA 1
ATOM 2379 C C . LEU A 1 309 ? 32.364 -35.207 7.962 1.00 44.88 309 LEU A C 1
ATOM 2381 O O . LEU A 1 309 ? 33.101 -35.922 7.282 1.00 44.88 309 LEU A O 1
ATOM 2385 N N . ASP A 1 310 ? 31.623 -34.229 7.442 1.00 45.19 310 ASP A N 1
ATOM 2386 C CA . ASP A 1 310 ? 31.604 -33.923 6.009 1.00 45.19 310 ASP A CA 1
ATOM 2387 C C . ASP A 1 310 ? 32.909 -33.247 5.538 1.00 45.19 310 ASP A C 1
ATOM 2389 O O . ASP A 1 310 ? 33.301 -33.414 4.384 1.00 45.19 310 ASP A O 1
ATOM 2393 N N . GLU A 1 311 ? 33.649 -32.564 6.422 1.00 43.75 311 GLU A N 1
ATOM 2394 C CA . GLU A 1 311 ? 34.980 -32.022 6.098 1.00 43.75 311 GLU A CA 1
ATOM 2395 C C . GLU A 1 311 ? 36.084 -33.101 6.029 1.00 43.75 311 GLU A C 1
ATOM 2397 O O . GLU A 1 311 ? 37.026 -32.959 5.247 1.00 43.75 311 GLU A O 1
ATOM 2402 N N . GLU A 1 312 ? 35.979 -34.208 6.781 1.00 46.12 312 GLU A N 1
ATOM 2403 C CA . GLU A 1 312 ? 36.954 -35.315 6.718 1.00 46.12 312 GLU A CA 1
ATOM 2404 C C . GLU A 1 312 ? 36.739 -36.260 5.514 1.00 46.12 312 GLU A C 1
ATOM 2406 O O . GLU A 1 312 ? 37.687 -36.929 5.092 1.00 46.12 312 GLU A O 1
ATOM 2411 N N . GLU A 1 313 ? 35.542 -36.314 4.913 1.00 42.97 313 GLU A N 1
ATOM 2412 C CA . GLU A 1 313 ? 35.257 -37.185 3.753 1.00 42.97 313 GLU A CA 1
ATOM 2413 C C . GLU A 1 313 ? 35.690 -36.606 2.390 1.00 42.97 313 GLU A C 1
ATOM 2415 O O . GLU A 1 313 ? 35.604 -37.297 1.372 1.00 42.97 313 GLU A O 1
ATOM 2420 N N . VAL A 1 314 ? 36.232 -35.384 2.345 1.00 42.25 314 VAL A N 1
ATOM 2421 C CA . VAL A 1 314 ? 36.676 -34.739 1.092 1.00 42.25 314 VAL A CA 1
ATOM 2422 C C . VAL A 1 314 ? 38.136 -35.070 0.717 1.00 42.25 314 VAL A C 1
ATOM 2424 O O . VAL A 1 314 ? 38.547 -34.804 -0.412 1.00 42.25 314 VAL A O 1
ATOM 2427 N N . ASP A 1 315 ? 38.901 -35.746 1.585 1.00 46.00 315 ASP A N 1
ATOM 2428 C CA . ASP A 1 315 ? 40.328 -36.063 1.357 1.00 46.00 315 ASP A CA 1
ATOM 2429 C C . ASP A 1 315 ? 40.680 -37.579 1.390 1.00 46.00 315 ASP A C 1
ATOM 2431 O O . ASP A 1 315 ? 41.773 -37.974 1.817 1.00 46.00 315 ASP A O 1
ATOM 2435 N N . ALA A 1 316 ? 39.789 -38.453 0.888 1.00 40.38 316 ALA A N 1
ATOM 2436 C CA . ALA A 1 316 ? 40.034 -39.903 0.718 1.00 40.38 316 ALA A CA 1
ATOM 2437 C C . ALA A 1 316 ? 39.862 -40.429 -0.722 1.00 40.38 316 ALA A C 1
ATOM 2439 O O . ALA A 1 316 ? 38.824 -40.153 -1.364 1.00 40.38 316 ALA A O 1
#